Protein AF-A0A484X5K4-F1 (afdb_monomer)

Secondary structure (DSSP, 8-state):
-BSSEEES-EE-TT-EEEE-TT-EEEEEEEETT-EEEESSEEEEEEEEB-EEEESS-EEES-EE-TT-EEEESBSSSSB-TT-EEEEEEE-TT-EEEESSEEEEEEEESS-EEEE-----S-TT----TTS--EEEEEEEEE-TT-EEEEETT-EEEEEEEEEETT-EEEEEETT--SSEEEEEEEEEEEEEEEEEEEESS-SEEEEEEEEEEEEEEEEEE---SS--GGGEEEEEEEEEEEEEEEE-TT--EEEEEEEEEEPTTSS-EEEEE-

Solvent-accessible surface area (backbone atoms only — not comparable to full-atom values): 12230 Å² total; per-residue (Å²): 111,35,73,44,81,50,63,70,46,76,27,44,64,81,32,69,45,38,29,37,70,80,6,35,40,30,49,29,38,25,26,50,58,6,37,36,44,31,36,15,38,36,33,47,31,41,26,63,40,10,39,39,27,29,52,28,13,40,39,30,48,34,37,32,30,54,78,15,48,39,32,32,2,24,82,87,85,57,78,22,48,72,11,36,40,32,49,36,34,26,30,50,56,4,32,39,39,34,54,13,12,37,46,32,29,34,42,28,42,32,8,38,39,36,38,45,21,82,60,58,61,43,92,83,56,72,69,56,98,79,70,52,53,22,32,38,32,45,51,34,40,26,30,50,60,7,38,39,40,34,32,38,69,38,47,24,62,62,21,37,41,35,25,25,45,60,5,36,41,34,43,40,37,49,74,44,60,63,53,59,46,75,48,58,39,15,32,40,38,29,54,54,8,38,40,35,42,34,35,23,60,37,56,38,38,32,44,37,32,59,31,39,36,41,32,31,39,39,35,39,33,27,56,34,93,68,87,61,82,83,24,59,42,42,38,26,36,49,50,67,56,36,36,39,37,36,22,37,76,87,65,49,78,76,45,74,58,29,23,55,40,55,39,96,86,46,66,13,32,47,80,37,81,96

Mean predicted aligned error: 5.19 Å

Foldseek 3Di:
DFQDEEECAEFEAPGEAEAAANGEYECYEADANGEYEACEEYENYEDHNYEYEDCLYEYEPYEFDAPYEYEYQDPPPHGHANTEYYAYEAEANGEYEYCHYEYAEYEFHLGEYEQNFPDQQDPPPPPPPPGGGYEYAYEYEFEANYEYEYEPPHHAQRYAYEAAANGEYEYAAQRHDDQEDEDEHEHYHYHAGEYEYEYEQHQAYEYEYQEYDDDYEYEYEYQHPDHDLNNYWYFHQYYYWYFYFYAYNVRHTDDGQWTWDQDPVRTITGIDRD

Radius of gyration: 19.78 Å; Cα contacts (8 Å, |Δi|>4): 941; chains: 1; bounding box: 47×34×57 Å

InterPro domains:
  IPR004899 Pertactin, central region [PF03212] (185-259)
  IPR011050 Pectin lyase fold/virulence factor [SSF51126] (15-250)
  IPR012332 Autotransporter, pectate lyase C-like domain superfamily [G3DSA:2.160.20.20] (1-258)

Nearest PDB structures (foldseek):
  4q1q-assembly2_B  TM=5.757E-01  e=2.561E-05  Escherichia coli ETEC H10407
  7kob-assembly1_A  TM=3.958E-01  e=5.746E-06  Escherichia coli CFT073
  4dn7-assembly1_B  TM=1.982E-01  e=2.386E+00  Methanosarcina mazei Go1

Structure (mmCIF, N/CA/C/O backbone):
data_AF-A0A484X5K4-F1
#
_entry.id   AF-A0A484X5K4-F1
#
loop_
_atom_site.group_PDB
_atom_site.id
_atom_site.type_symbol
_atom_site.label_atom_id
_atom_site.label_alt_id
_atom_site.label_comp_id
_atom_site.label_asym_id
_atom_site.label_entity_id
_atom_site.label_seq_id
_atom_site.pdbx_PDB_ins_code
_atom_site.Cartn_x
_atom_site.Cartn_y
_atom_site.Cartn_z
_atom_site.occupancy
_atom_site.B_iso_or_equiv
_atom_site.auth_seq_id
_atom_site.auth_comp_id
_atom_site.auth_asym_id
_atom_site.auth_atom_id
_atom_site.pdbx_PDB_model_num
ATOM 1 N N . MET A 1 1 ? 20.094 3.666 -20.918 1.00 79.50 1 MET A N 1
ATOM 2 C CA . MET A 1 1 ? 20.196 5.050 -20.400 1.00 79.50 1 MET A CA 1
ATOM 3 C C . MET A 1 1 ? 19.329 5.971 -21.242 1.00 79.50 1 MET A C 1
ATOM 5 O O . MET A 1 1 ? 19.450 5.935 -22.461 1.00 79.50 1 MET A O 1
ATOM 9 N N . VAL A 1 2 ? 18.474 6.769 -20.601 1.00 84.50 2 VAL A N 1
ATOM 10 C CA . VAL A 1 2 ? 17.476 7.631 -21.247 1.00 84.50 2 VAL A CA 1
ATOM 11 C C . VAL A 1 2 ? 17.525 9.039 -20.639 1.00 84.50 2 VAL A C 1
ATOM 13 O O . VAL A 1 2 ? 17.233 9.206 -19.458 1.00 84.50 2 VAL A O 1
ATOM 16 N N . ASN A 1 3 ? 17.863 10.035 -21.469 1.00 79.94 3 ASN A N 1
ATOM 17 C CA . ASN A 1 3 ? 17.815 11.480 -21.157 1.00 79.94 3 ASN A CA 1
ATOM 18 C C . ASN A 1 3 ? 16.839 12.239 -22.087 1.00 79.94 3 ASN A C 1
ATOM 20 O O . ASN A 1 3 ? 16.829 13.465 -22.121 1.00 79.94 3 ASN A O 1
ATOM 24 N N . GLY A 1 4 ? 16.087 11.496 -22.903 1.00 90.62 4 GLY A N 1
ATOM 25 C CA . GLY A 1 4 ? 15.043 11.975 -23.811 1.00 90.62 4 GLY A CA 1
ATOM 26 C C . GLY A 1 4 ? 13.831 11.055 -23.682 1.00 90.62 4 GLY A C 1
ATOM 27 O O . GLY A 1 4 ? 13.567 10.572 -22.588 1.00 90.62 4 GLY A O 1
ATOM 28 N N . THR A 1 5 ? 13.139 10.743 -24.773 1.00 95.12 5 THR A N 1
ATOM 29 C CA . THR A 1 5 ? 11.995 9.817 -24.738 1.00 95.12 5 THR A CA 1
ATOM 30 C C . THR A 1 5 ? 12.379 8.450 -25.298 1.00 95.12 5 THR A C 1
ATOM 32 O O . THR A 1 5 ? 13.034 8.365 -26.337 1.00 95.12 5 THR A O 1
ATOM 35 N N . THR A 1 6 ? 11.947 7.382 -24.634 1.00 96.06 6 THR A N 1
ATOM 36 C CA . THR A 1 6 ? 11.981 6.012 -25.157 1.00 96.06 6 THR A CA 1
ATOM 37 C C . THR A 1 6 ? 10.617 5.346 -24.989 1.00 96.06 6 THR A C 1
ATOM 39 O O . THR A 1 6 ? 9.818 5.742 -24.142 1.00 96.06 6 THR A O 1
ATOM 42 N N . SER A 1 7 ? 10.338 4.322 -25.788 1.00 97.06 7 SER A N 1
ATOM 43 C CA . SER A 1 7 ? 9.083 3.572 -25.719 1.00 97.06 7 SER A CA 1
ATOM 44 C C . SER A 1 7 ? 9.298 2.111 -26.092 1.00 97.06 7 SER A C 1
ATOM 46 O O . SER A 1 7 ? 10.201 1.836 -26.884 1.00 97.06 7 SER A O 1
ATOM 48 N N . ALA A 1 8 ? 8.438 1.210 -25.612 1.00 96.75 8 ALA A N 1
ATOM 49 C CA . ALA A 1 8 ? 8.476 -0.216 -25.957 1.00 96.75 8 ALA A CA 1
ATOM 50 C C . ALA A 1 8 ? 9.830 -0.868 -25.609 1.00 96.75 8 ALA A C 1
ATOM 52 O O . ALA A 1 8 ? 10.404 -1.617 -26.402 1.00 96.75 8 ALA A O 1
ATOM 53 N N . VAL A 1 9 ? 10.380 -0.515 -24.442 1.00 96.56 9 VAL A N 1
ATOM 54 C CA . VAL A 1 9 ? 11.666 -1.046 -23.975 1.00 96.56 9 VAL A CA 1
ATOM 55 C C . VAL A 1 9 ? 11.440 -2.392 -23.307 1.00 96.56 9 VAL A C 1
ATOM 57 O O . VAL A 1 9 ? 10.658 -2.480 -22.368 1.00 96.56 9 VAL A O 1
ATOM 60 N N . VAL A 1 10 ? 12.180 -3.406 -23.747 1.00 98.31 10 VAL A N 1
ATOM 61 C CA . VAL A 1 10 ? 12.254 -4.710 -23.080 1.00 98.31 10 VAL A CA 1
ATOM 62 C C . VAL A 1 10 ? 13.603 -4.819 -22.378 1.00 98.31 10 VAL A C 1
ATOM 64 O O . VAL A 1 10 ? 14.643 -4.553 -22.988 1.00 98.31 10 VAL A O 1
ATOM 67 N N . VAL A 1 11 ? 13.587 -5.174 -21.095 1.00 98.31 11 VAL A N 1
ATOM 68 C CA . VAL A 1 11 ? 14.788 -5.344 -20.270 1.00 98.31 11 VAL A CA 1
ATOM 69 C C . VAL A 1 11 ? 14.842 -6.776 -19.756 1.00 98.31 11 VAL A C 1
ATOM 71 O O . VAL A 1 11 ? 14.106 -7.133 -18.840 1.00 98.31 11 VAL A O 1
ATOM 74 N N . ASP A 1 12 ? 15.724 -7.580 -20.344 1.00 98.25 12 ASP A N 1
ATOM 75 C CA . ASP A 1 12 ? 15.934 -8.985 -19.981 1.00 98.25 12 ASP A CA 1
ATOM 76 C C . ASP A 1 12 ? 17.047 -9.162 -18.934 1.00 98.25 12 ASP A C 1
ATOM 78 O O . ASP A 1 12 ? 17.617 -8.191 -18.431 1.00 98.25 12 ASP A O 1
ATOM 82 N N . GLU A 1 13 ? 17.361 -10.417 -18.604 1.00 97.94 13 GLU A N 1
ATOM 83 C CA . GLU A 1 13 ? 18.372 -10.803 -17.618 1.00 97.94 13 GLU A CA 1
ATOM 84 C C . GLU A 1 13 ? 19.709 -10.065 -17.811 1.00 97.94 13 GLU A C 1
ATOM 86 O O . GLU A 1 13 ? 20.335 -10.116 -18.872 1.00 97.94 13 GLU A O 1
ATOM 91 N N . GLY A 1 14 ? 20.157 -9.372 -16.758 1.00 97.25 14 GLY A N 1
ATOM 92 C CA . GLY A 1 14 ? 21.393 -8.582 -16.767 1.00 97.25 14 GLY A CA 1
ATOM 93 C C . GLY A 1 14 ? 21.280 -7.232 -17.485 1.00 97.25 14 GLY A C 1
ATOM 94 O O . GLY A 1 14 ? 22.246 -6.468 -17.499 1.00 97.25 14 GLY A O 1
ATOM 95 N N . GLY A 1 15 ? 20.121 -6.928 -18.068 1.00 98.06 15 GLY A N 1
ATOM 96 C CA . GLY A 1 15 ? 19.797 -5.638 -18.653 1.00 98.06 15 GLY A CA 1
ATOM 97 C C . GLY A 1 15 ? 19.431 -4.596 -17.599 1.00 98.06 15 GLY A C 1
ATOM 98 O O . GLY A 1 15 ? 18.853 -4.899 -16.553 1.00 98.06 15 GLY A O 1
ATOM 99 N N . GLU A 1 16 ? 19.731 -3.337 -17.915 1.00 97.81 16 GLU A N 1
ATOM 100 C CA . GLU A 1 16 ? 19.464 -2.203 -17.036 1.00 97.81 16 GLU A CA 1
ATOM 101 C C . GLU A 1 16 ? 18.868 -1.032 -17.827 1.00 97.81 16 GLU A C 1
ATOM 103 O O . GLU A 1 16 ? 19.472 -0.509 -18.774 1.00 97.81 16 GLU A O 1
ATOM 108 N N . LEU A 1 17 ? 17.680 -0.589 -17.422 1.00 98.12 17 LEU A N 1
ATOM 109 C CA . LEU A 1 17 ? 17.078 0.652 -17.887 1.00 98.12 17 LEU A CA 1
ATOM 110 C C . LEU A 1 17 ? 17.267 1.725 -16.819 1.00 98.12 17 LEU A C 1
ATOM 112 O O . LEU A 1 17 ? 16.780 1.598 -15.704 1.00 98.12 17 LEU A O 1
ATOM 116 N N . LEU A 1 18 ? 17.961 2.801 -17.180 1.00 98.00 18 LEU A N 1
ATOM 117 C CA . LEU A 1 18 ? 18.106 3.993 -16.347 1.00 98.00 18 LEU A CA 1
ATOM 118 C C . LEU A 1 18 ? 17.438 5.153 -17.062 1.00 98.00 18 LEU A C 1
ATOM 120 O O . LEU A 1 18 ? 17.845 5.490 -18.183 1.00 98.00 18 LEU A O 1
ATOM 124 N N . VAL A 1 19 ? 16.458 5.766 -16.409 1.00 98.25 19 VAL A N 1
ATOM 125 C CA . VAL A 1 19 ? 15.791 6.981 -16.884 1.00 98.25 19 VAL A CA 1
ATOM 126 C C . VAL A 1 19 ? 16.162 8.118 -15.945 1.00 98.25 19 VAL A C 1
ATOM 128 O O . VAL A 1 19 ? 15.763 8.127 -14.782 1.00 98.25 19 VAL A O 1
ATOM 131 N N . TYR A 1 20 ? 16.953 9.063 -16.444 1.00 96.75 20 TYR A N 1
ATOM 132 C CA . TYR A 1 20 ? 17.438 10.203 -15.668 1.00 96.75 20 TYR A CA 1
ATOM 133 C C . TYR A 1 20 ? 16.387 11.316 -15.579 1.00 96.75 20 TYR A C 1
ATOM 135 O O . TYR A 1 20 ? 15.438 11.324 -16.367 1.00 96.75 20 TYR A O 1
ATOM 143 N N . PRO A 1 21 ? 16.563 12.296 -14.672 1.00 96.25 21 PRO A N 1
ATOM 144 C CA . PRO A 1 21 ? 15.715 13.481 -14.641 1.00 96.25 21 PRO A CA 1
ATOM 145 C C . PRO A 1 21 ? 15.614 14.149 -16.021 1.00 96.25 21 PRO A C 1
ATOM 147 O O . PRO A 1 21 ? 16.624 14.386 -16.685 1.00 96.25 21 PRO A O 1
ATOM 150 N N . GLY A 1 22 ? 14.385 14.437 -16.457 1.00 95.62 22 GLY A N 1
ATOM 151 C CA . GLY A 1 22 ? 14.080 14.966 -17.794 1.00 95.62 22 GLY A CA 1
ATOM 152 C C . GLY A 1 22 ? 13.923 13.908 -18.895 1.00 95.62 22 GLY A C 1
ATOM 153 O O . GLY A 1 22 ? 13.453 14.243 -19.979 1.00 95.62 22 GLY A O 1
ATOM 154 N N . GLY A 1 23 ? 14.278 12.649 -18.625 1.00 98.12 23 GLY A N 1
ATOM 155 C CA . GLY A 1 23 ? 13.971 11.509 -19.484 1.00 98.12 23 GLY A CA 1
ATOM 156 C C . GLY A 1 23 ? 12.582 10.926 -19.212 1.00 98.12 23 GLY A C 1
ATOM 157 O O . GLY A 1 23 ? 12.050 11.045 -18.107 1.00 98.12 23 GLY A O 1
ATOM 158 N N . GLU A 1 24 ? 12.022 10.260 -20.218 1.00 98.50 24 GLU A N 1
ATOM 159 C CA . GLU A 1 24 ? 10.706 9.622 -20.178 1.00 98.50 24 GLU A CA 1
ATOM 160 C C . GLU A 1 24 ? 10.752 8.252 -20.865 1.00 98.50 24 GLU A C 1
ATOM 162 O O . GLU A 1 24 ? 11.323 8.113 -21.951 1.00 98.50 24 GLU A O 1
ATOM 167 N N . ALA A 1 25 ? 10.162 7.236 -20.238 1.00 98.44 25 ALA A N 1
ATOM 168 C CA . ALA A 1 25 ? 10.045 5.894 -20.795 1.00 98.44 25 ALA A CA 1
ATOM 169 C C . ALA A 1 25 ? 8.594 5.401 -20.741 1.00 98.44 25 ALA A C 1
ATOM 171 O O . ALA A 1 25 ? 7.969 5.442 -19.692 1.00 98.44 25 ALA A O 1
ATOM 172 N N . SER A 1 26 ? 8.063 4.900 -21.853 1.00 98.50 26 SER A N 1
ATOM 173 C CA . SER A 1 26 ? 6.689 4.376 -21.909 1.00 98.50 26 SER A CA 1
ATOM 174 C C . SER A 1 26 ? 6.640 2.929 -22.386 1.00 98.50 26 SER A C 1
ATOM 176 O O . SER A 1 26 ? 7.517 2.495 -23.137 1.00 98.50 26 SER A O 1
ATOM 178 N N . ASN A 1 27 ? 5.596 2.187 -22.011 1.00 98.38 27 ASN A N 1
ATOM 179 C CA . ASN A 1 27 ? 5.369 0.813 -22.477 1.00 98.38 27 ASN A CA 1
ATOM 180 C C . ASN A 1 27 ? 6.587 -0.089 -22.213 1.00 98.38 27 ASN A C 1
ATOM 182 O O . ASN A 1 27 ? 7.126 -0.702 -23.135 1.00 98.38 27 ASN A O 1
ATOM 186 N N . CYS A 1 28 ? 7.102 -0.077 -20.985 1.00 98.56 28 CYS A N 1
ATOM 187 C CA . C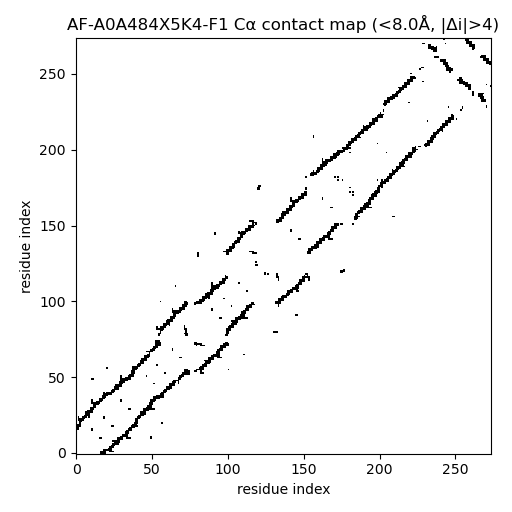YS A 1 28 ? 8.306 -0.831 -20.632 1.00 98.56 28 CYS A CA 1
ATOM 188 C C . CYS A 1 28 ? 7.941 -2.218 -20.099 1.00 98.56 28 CYS A C 1
ATOM 190 O O . CYS A 1 28 ? 7.041 -2.337 -19.277 1.00 98.56 28 CYS A O 1
ATOM 192 N N . GLU A 1 29 ? 8.674 -3.249 -20.509 1.00 98.75 29 GLU A N 1
ATOM 193 C CA . GLU A 1 29 ? 8.563 -4.609 -19.981 1.00 98.75 29 GLU A CA 1
ATOM 194 C C . GLU A 1 29 ? 9.891 -5.006 -19.332 1.00 98.75 29 GLU A C 1
ATOM 196 O O . GLU A 1 29 ? 10.934 -5.063 -19.989 1.00 98.75 29 GLU A O 1
ATOM 201 N N . ILE A 1 30 ? 9.869 -5.233 -18.019 1.00 98.75 30 ILE A N 1
ATOM 202 C CA . ILE A 1 30 ? 11.054 -5.594 -17.237 1.00 98.75 30 ILE A CA 1
ATOM 203 C C . ILE A 1 30 ? 10.948 -7.075 -16.870 1.00 98.75 30 ILE A C 1
ATOM 205 O O . ILE A 1 30 ? 10.246 -7.459 -15.930 1.00 98.75 30 ILE A O 1
ATOM 209 N N . ASN A 1 31 ? 11.641 -7.906 -17.641 1.00 98.44 31 ASN A N 1
ATOM 210 C CA . ASN A 1 31 ? 11.621 -9.359 -17.536 1.00 98.44 31 ASN A CA 1
ATOM 211 C C . ASN A 1 31 ? 12.533 -9.871 -16.422 1.00 98.44 31 ASN A C 1
ATOM 213 O O . ASN A 1 31 ? 13.298 -9.124 -15.810 1.00 98.44 31 ASN A O 1
ATOM 217 N N . GLN A 1 32 ? 12.447 -11.175 -16.157 1.00 98.19 32 GLN A N 1
ATOM 218 C CA . GLN A 1 32 ? 13.245 -11.861 -15.145 1.00 98.19 32 GLN A CA 1
ATOM 219 C C . GLN A 1 32 ? 14.731 -11.472 -15.203 1.00 98.19 32 GLN A C 1
ATOM 221 O O . GLN A 1 32 ? 15.409 -11.680 -16.205 1.00 98.19 32 GLN A O 1
ATOM 226 N N . GLY A 1 33 ? 15.239 -10.929 -14.093 1.00 96.50 33 GLY A N 1
ATOM 227 C CA . GLY A 1 33 ? 16.637 -10.502 -13.964 1.00 96.50 33 GLY A CA 1
ATOM 228 C C . GLY A 1 33 ? 16.973 -9.141 -14.590 1.00 96.50 33 GLY A C 1
ATOM 229 O O . GLY A 1 33 ? 18.121 -8.711 -14.479 1.00 96.50 33 GLY A O 1
ATOM 230 N N . GLY A 1 34 ? 16.009 -8.466 -15.218 1.00 98.31 34 GLY A N 1
ATOM 231 C CA . GLY A 1 34 ? 16.124 -7.079 -15.659 1.00 98.31 34 GLY A CA 1
ATOM 232 C C . GLY A 1 34 ? 15.918 -6.087 -14.511 1.00 98.31 34 GLY A C 1
ATOM 233 O O . GLY A 1 34 ? 15.205 -6.364 -13.538 1.00 98.31 34 GLY A O 1
ATOM 234 N N . VAL A 1 35 ? 16.544 -4.914 -14.623 1.00 97.81 35 VAL A N 1
ATOM 235 C CA . VAL A 1 35 ? 16.471 -3.846 -13.614 1.00 97.81 35 VAL A CA 1
ATOM 236 C C . VAL A 1 35 ? 16.058 -2.524 -14.251 1.00 97.81 35 VAL A C 1
ATOM 238 O O . VAL A 1 35 ? 16.632 -2.099 -15.251 1.00 97.81 35 VAL A O 1
ATOM 241 N N . PHE A 1 36 ? 15.100 -1.834 -13.633 1.00 98.19 36 PHE A N 1
ATOM 242 C CA . PHE A 1 36 ? 14.701 -0.479 -13.998 1.00 98.19 36 PHE A CA 1
ATOM 243 C C . PHE A 1 36 ? 14.964 0.491 -12.837 1.00 98.19 36 PHE A C 1
ATOM 245 O O . PHE A 1 36 ? 14.350 0.393 -11.777 1.00 98.19 36 PHE A O 1
ATOM 252 N N . MET A 1 37 ? 15.870 1.447 -13.039 1.00 97.81 37 MET A N 1
ATOM 253 C CA . MET A 1 37 ? 16.085 2.593 -12.157 1.00 97.81 37 MET A CA 1
ATOM 254 C C . MET A 1 37 ? 15.480 3.868 -12.751 1.00 97.81 37 MET A C 1
ATOM 256 O O . MET A 1 37 ? 15.862 4.315 -13.837 1.00 97.81 37 MET A O 1
ATOM 260 N N . LEU A 1 38 ? 14.537 4.467 -12.025 1.00 98.25 38 LEU A N 1
ATOM 261 C CA . LEU A 1 38 ? 13.761 5.613 -12.491 1.00 98.25 38 LEU A CA 1
ATOM 262 C C . LEU A 1 38 ? 14.019 6.858 -11.638 1.00 98.25 38 LEU A C 1
ATOM 264 O O . LEU A 1 38 ? 13.668 6.887 -10.469 1.00 98.25 38 LEU A O 1
ATOM 268 N N . ALA A 1 39 ? 14.555 7.913 -12.247 1.00 97.50 39 ALA A N 1
ATOM 269 C CA . ALA A 1 39 ? 14.631 9.264 -11.679 1.00 97.50 39 ALA A CA 1
ATOM 270 C C . ALA A 1 39 ? 13.934 10.328 -12.559 1.00 97.50 39 ALA A C 1
ATOM 272 O O . ALA A 1 39 ? 13.782 11.476 -12.144 1.00 97.50 39 ALA A O 1
ATOM 273 N N . GLY A 1 40 ? 13.545 9.969 -13.787 1.00 98.31 40 GLY A N 1
ATOM 274 C CA . GLY A 1 40 ? 12.701 10.773 -14.675 1.00 98.31 40 GLY A CA 1
ATOM 275 C C . GLY A 1 40 ? 11.234 10.357 -14.599 1.00 98.31 40 GLY A C 1
ATOM 276 O O . GLY A 1 40 ? 10.685 10.230 -13.506 1.00 98.31 40 GLY A O 1
ATOM 277 N N . LYS A 1 41 ? 10.606 10.142 -15.759 1.00 98.69 41 LYS A N 1
ATOM 278 C CA . LYS A 1 41 ? 9.208 9.704 -15.862 1.00 98.69 41 LYS A CA 1
ATOM 279 C C . LYS A 1 41 ? 9.068 8.328 -16.500 1.00 98.69 41 LYS A C 1
ATOM 281 O O . LYS A 1 41 ? 9.813 8.003 -17.427 1.00 98.69 41 LYS A O 1
ATOM 286 N N . ALA A 1 42 ? 8.110 7.543 -16.024 1.00 98.75 42 ALA A N 1
ATOM 287 C CA . ALA A 1 42 ? 7.703 6.306 -16.669 1.00 98.75 42 ALA A CA 1
ATOM 288 C C . ALA A 1 42 ? 6.179 6.169 -16.717 1.00 98.75 42 ALA A C 1
ATOM 290 O O . ALA A 1 42 ? 5.494 6.593 -15.795 1.00 98.75 42 ALA A O 1
ATOM 291 N N . ASN A 1 43 ? 5.648 5.546 -17.761 1.00 98.69 43 ASN A N 1
ATOM 292 C CA . ASN A 1 43 ? 4.240 5.154 -17.811 1.00 98.69 43 ASN A CA 1
ATOM 293 C C . ASN A 1 43 ? 4.072 3.797 -18.492 1.00 98.69 43 ASN A C 1
ATOM 295 O O . ASN A 1 43 ? 4.907 3.401 -19.310 1.00 98.69 43 ASN A O 1
ATOM 299 N N . ASP A 1 44 ? 2.992 3.094 -18.160 1.00 98.75 44 ASP A N 1
ATOM 300 C CA . ASP A 1 44 ? 2.650 1.787 -18.731 1.00 98.75 44 ASP A CA 1
ATOM 301 C C . ASP A 1 44 ? 3.811 0.787 -18.587 1.00 98.75 44 ASP A C 1
ATOM 303 O O . ASP A 1 44 ? 4.373 0.293 -19.568 1.00 98.75 44 ASP A O 1
ATOM 307 N N . THR A 1 45 ? 4.248 0.544 -17.350 1.00 98.81 45 THR A N 1
ATOM 308 C CA . THR A 1 45 ? 5.369 -0.366 -17.068 1.00 98.81 45 THR A CA 1
ATOM 309 C C . THR A 1 45 ? 4.865 -1.706 -16.547 1.00 98.81 45 THR A C 1
ATOM 311 O O . THR A 1 45 ? 4.239 -1.774 -15.495 1.00 98.81 45 THR A O 1
ATOM 314 N N . LEU A 1 46 ? 5.190 -2.791 -17.244 1.00 98.88 46 LEU A N 1
ATOM 315 C CA . LEU A 1 46 ? 4.975 -4.159 -16.789 1.00 98.88 46 LEU A CA 1
ATOM 316 C C . LEU A 1 46 ? 6.262 -4.709 -16.170 1.00 98.88 46 LEU A C 1
ATOM 318 O O . LEU A 1 46 ? 7.293 -4.813 -16.835 1.00 98.88 46 LEU A O 1
ATOM 322 N N . LEU A 1 47 ? 6.199 -5.120 -14.907 1.00 98.81 47 LEU A N 1
ATOM 323 C CA . LEU A 1 47 ? 7.277 -5.863 -14.268 1.00 98.81 47 LEU A CA 1
ATOM 324 C C . LEU A 1 47 ? 6.932 -7.356 -14.294 1.00 98.81 47 LEU A C 1
ATOM 326 O O . LEU A 1 47 ? 6.125 -7.815 -13.491 1.00 98.81 47 LEU A O 1
ATOM 330 N N . ALA A 1 48 ? 7.546 -8.104 -15.215 1.00 98.00 48 ALA A N 1
ATOM 331 C CA . ALA A 1 48 ? 7.275 -9.515 -15.521 1.00 98.00 48 ALA A CA 1
ATOM 332 C C . ALA A 1 48 ? 8.410 -10.450 -15.043 1.00 98.00 48 ALA A C 1
ATOM 334 O O . ALA A 1 48 ? 8.869 -11.343 -15.754 1.00 98.00 48 ALA A O 1
ATOM 335 N N . GLY A 1 49 ? 8.907 -10.214 -13.829 1.00 97.31 49 GLY A N 1
ATOM 336 C CA . GLY A 1 49 ? 10.007 -10.965 -13.202 1.00 97.31 49 GLY A CA 1
ATOM 337 C C . GLY A 1 49 ? 11.231 -10.104 -12.875 1.00 97.31 49 GLY A C 1
ATOM 338 O O . GLY A 1 49 ? 12.098 -10.519 -12.103 1.00 97.31 49 GLY A O 1
ATOM 339 N N . GLY A 1 50 ? 11.321 -8.905 -13.452 1.00 97.50 50 GLY A N 1
ATOM 340 C CA . GLY A 1 50 ? 12.373 -7.931 -13.163 1.00 97.50 50 GLY A CA 1
ATOM 341 C C . GLY A 1 50 ? 12.029 -6.997 -12.008 1.00 97.50 50 GLY A C 1
ATOM 342 O O . GLY A 1 50 ? 10.924 -7.028 -11.486 1.00 97.50 50 GLY A O 1
ATOM 343 N N . THR A 1 51 ? 12.977 -6.164 -11.580 1.00 96.38 51 THR A N 1
ATOM 344 C CA . THR A 1 51 ? 12.794 -5.220 -10.459 1.00 96.38 51 THR A CA 1
ATOM 345 C C . THR A 1 51 ? 12.756 -3.783 -10.954 1.00 96.38 51 THR A C 1
ATOM 347 O O . THR A 1 51 ? 13.532 -3.407 -11.832 1.00 96.38 51 THR A O 1
ATOM 350 N N . MET A 1 52 ? 11.922 -2.956 -10.325 1.00 97.75 52 MET A N 1
ATOM 351 C CA . MET A 1 52 ? 11.939 -1.508 -10.518 1.00 97.75 52 MET A CA 1
ATOM 352 C C . MET A 1 52 ? 12.191 -0.786 -9.199 1.00 97.75 52 MET A C 1
ATOM 354 O O . MET A 1 52 ? 11.548 -1.082 -8.193 1.00 97.75 52 MET A O 1
ATOM 358 N N . ASN A 1 53 ? 13.108 0.180 -9.231 1.00 97.38 53 ASN A N 1
ATOM 359 C CA . ASN A 1 53 ? 13.359 1.122 -8.151 1.00 97.38 53 ASN A CA 1
ATOM 360 C C . ASN A 1 53 ? 13.074 2.540 -8.672 1.00 97.38 53 ASN A C 1
ATOM 362 O O . ASN A 1 53 ? 13.812 3.063 -9.512 1.00 97.38 53 ASN A O 1
ATOM 366 N N . ASN A 1 54 ? 12.002 3.163 -8.186 1.00 97.69 54 ASN A N 1
ATOM 367 C CA . ASN A 1 54 ? 11.726 4.576 -8.405 1.00 97.69 54 ASN A CA 1
ATOM 368 C C . ASN A 1 54 ? 12.525 5.407 -7.384 1.00 97.69 54 ASN A C 1
ATOM 370 O O . ASN A 1 54 ? 12.215 5.452 -6.194 1.00 97.69 54 ASN A O 1
ATOM 374 N N . LEU A 1 55 ? 13.576 6.056 -7.877 1.00 94.62 55 LEU A N 1
ATOM 375 C CA . LEU A 1 55 ? 14.603 6.803 -7.150 1.00 94.62 55 LEU A CA 1
ATOM 376 C C . LEU A 1 55 ? 14.272 8.300 -7.050 1.00 94.62 55 LEU A C 1
ATOM 378 O O . LEU A 1 55 ? 15.158 9.150 -7.131 1.00 94.62 55 LEU A O 1
ATOM 382 N N . GLY A 1 56 ? 12.990 8.639 -6.916 1.00 93.25 56 GLY A N 1
ATOM 383 C CA . GLY A 1 56 ? 12.531 10.028 -6.849 1.00 93.25 56 GLY A CA 1
ATOM 384 C C . GLY A 1 56 ? 11.925 10.570 -8.145 1.00 93.25 56 GLY A C 1
ATOM 385 O O . GLY A 1 56 ? 11.690 11.776 -8.228 1.00 93.25 56 GLY A O 1
ATOM 386 N N . GLY A 1 57 ? 11.701 9.703 -9.136 1.00 97.81 57 GLY A N 1
ATOM 387 C CA . GLY A 1 57 ? 10.962 9.993 -10.360 1.00 97.81 57 GLY A CA 1
ATOM 388 C C . GLY A 1 57 ? 9.448 9.802 -10.215 1.00 97.81 57 GLY A C 1
ATOM 389 O O . GLY A 1 57 ? 8.917 9.573 -9.127 1.00 97.81 57 GLY A O 1
ATOM 390 N N . GLU A 1 58 ? 8.745 9.880 -11.340 1.00 98.62 58 GLU A N 1
ATOM 391 C CA . GLU A 1 58 ? 7.290 9.722 -11.419 1.00 98.62 58 GLU A CA 1
ATOM 392 C C . GLU A 1 58 ? 6.943 8.540 -12.327 1.00 98.62 58 GLU A C 1
ATOM 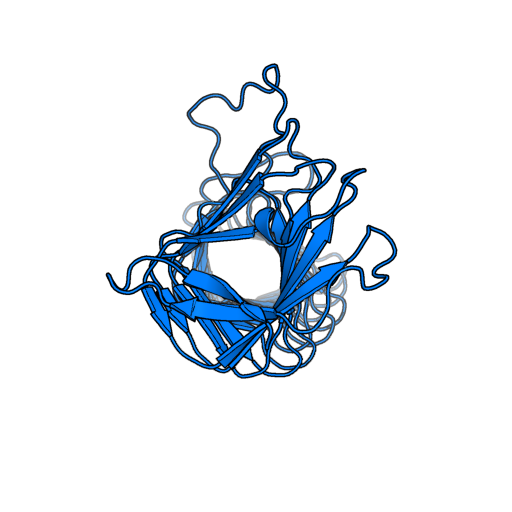394 O O . GLU A 1 58 ? 7.240 8.591 -13.520 1.00 98.62 58 GLU A O 1
ATOM 399 N N . ASP A 1 59 ? 6.325 7.491 -11.784 1.00 98.81 59 ASP A N 1
ATOM 400 C CA . ASP A 1 59 ? 5.748 6.409 -12.587 1.00 98.81 59 ASP A CA 1
ATOM 401 C C . ASP A 1 59 ? 4.216 6.406 -12.553 1.00 98.81 59 ASP A C 1
ATOM 403 O O . ASP A 1 59 ? 3.608 6.785 -11.549 1.00 98.81 59 ASP A O 1
ATOM 407 N N . SER A 1 60 ? 3.585 5.989 -13.651 1.00 98.81 60 SER A N 1
ATOM 408 C CA . SER A 1 60 ? 2.150 5.714 -13.697 1.00 98.81 60 SER A CA 1
ATOM 409 C C . SER A 1 60 ? 1.832 4.385 -14.371 1.00 98.81 60 SER A C 1
ATOM 411 O O . SER A 1 60 ? 2.557 3.925 -15.254 1.00 98.81 60 SER A O 1
ATOM 413 N N . ASP A 1 61 ? 0.720 3.780 -13.957 1.00 98.88 61 ASP A N 1
ATOM 414 C CA . ASP A 1 61 ? 0.160 2.579 -14.584 1.00 98.88 61 ASP A CA 1
ATOM 415 C C . ASP A 1 61 ? 1.167 1.410 -14.583 1.00 98.88 61 ASP A C 1
ATOM 417 O O . ASP A 1 61 ? 1.300 0.641 -15.537 1.00 98.88 61 ASP A O 1
ATOM 421 N N . THR A 1 62 ? 1.913 1.300 -13.479 1.00 98.88 62 THR A N 1
ATOM 422 C CA . THR A 1 62 ? 2.870 0.220 -13.234 1.00 98.88 62 THR A CA 1
ATOM 423 C C . THR A 1 62 ? 2.137 -1.036 -12.758 1.00 98.88 62 THR A C 1
ATOM 425 O O . THR A 1 62 ? 1.344 -0.990 -11.812 1.00 98.88 62 THR A O 1
ATOM 428 N N . ILE A 1 63 ? 2.431 -2.179 -13.377 1.00 98.94 63 ILE A N 1
ATOM 429 C CA . ILE A 1 63 ? 1.882 -3.496 -13.034 1.00 98.94 63 ILE A CA 1
ATOM 430 C C . ILE A 1 63 ? 2.990 -4.369 -12.443 1.00 98.94 63 ILE A C 1
ATOM 432 O O . ILE A 1 63 ? 4.030 -4.591 -13.065 1.00 98.94 63 ILE A O 1
ATOM 436 N N . VAL A 1 64 ? 2.747 -4.888 -11.241 1.00 98.88 64 VAL A N 1
ATOM 437 C CA . VAL A 1 64 ? 3.675 -5.736 -10.485 1.00 98.88 64 VAL A CA 1
ATOM 438 C C . VAL A 1 64 ? 3.160 -7.175 -10.480 1.00 98.88 64 VAL A C 1
ATOM 440 O O . VAL A 1 64 ? 2.181 -7.479 -9.793 1.00 98.88 64 VAL A O 1
ATOM 443 N N . GLU A 1 65 ? 3.817 -8.059 -11.234 1.00 98.69 65 GLU A N 1
ATOM 444 C CA . GLU A 1 65 ? 3.437 -9.473 -11.349 1.00 98.69 65 GLU A CA 1
ATOM 445 C C . GLU A 1 65 ? 4.019 -10.365 -10.241 1.00 98.69 65 GLU A C 1
ATOM 447 O O . GLU A 1 65 ? 4.778 -9.944 -9.367 1.00 98.69 65 GLU A O 1
ATOM 452 N N . ASN A 1 66 ? 3.634 -11.638 -10.272 1.00 97.62 66 ASN A N 1
ATOM 453 C CA . ASN A 1 66 ? 4.057 -12.650 -9.313 1.00 97.62 66 ASN A CA 1
ATOM 454 C C . ASN A 1 66 ? 5.587 -12.737 -9.148 1.00 97.62 66 ASN A C 1
ATOM 456 O O . ASN A 1 66 ? 6.327 -12.846 -10.125 1.00 97.62 66 ASN A O 1
ATOM 460 N N . GLY A 1 67 ? 6.056 -12.765 -7.898 1.00 94.69 67 GLY A N 1
ATOM 461 C CA . GLY A 1 67 ? 7.474 -12.915 -7.563 1.00 94.69 67 GLY A CA 1
ATOM 462 C C . GLY A 1 67 ? 8.304 -11.646 -7.761 1.00 94.69 67 GLY A C 1
ATOM 463 O O . GLY A 1 67 ? 9.511 -11.668 -7.522 1.00 94.69 67 GLY A O 1
ATOM 464 N N . VAL A 1 68 ? 7.671 -10.541 -8.163 1.00 97.56 68 VAL A N 1
ATOM 465 C CA . VAL A 1 68 ? 8.329 -9.264 -8.433 1.00 97.56 68 VAL A CA 1
ATOM 466 C C . VAL A 1 68 ? 8.291 -8.333 -7.230 1.00 97.56 68 VAL A C 1
ATOM 468 O O . VAL A 1 68 ? 7.330 -8.319 -6.459 1.00 97.56 68 VAL A O 1
ATOM 471 N N . ILE A 1 69 ? 9.337 -7.509 -7.107 1.00 96.06 69 ILE A N 1
ATOM 472 C CA . ILE A 1 69 ? 9.391 -6.395 -6.167 1.00 96.06 69 ILE A CA 1
ATOM 473 C C . ILE A 1 69 ? 9.487 -5.065 -6.925 1.00 96.06 69 ILE A C 1
ATOM 475 O O . ILE A 1 69 ? 10.436 -4.829 -7.672 1.00 96.06 69 ILE A O 1
ATOM 479 N N . TYR A 1 70 ? 8.527 -4.181 -6.671 1.00 98.56 70 TYR A N 1
ATOM 480 C CA . TYR A 1 70 ? 8.594 -2.753 -6.980 1.00 98.56 70 TYR A CA 1
ATOM 481 C C . TYR A 1 70 ? 9.000 -1.975 -5.723 1.00 98.56 70 TYR A C 1
ATOM 483 O O . TYR A 1 70 ? 8.505 -2.269 -4.630 1.00 98.56 70 TYR A O 1
ATOM 491 N N . ARG A 1 71 ? 9.873 -0.974 -5.863 1.00 97.69 71 ARG A N 1
ATOM 492 C CA . ARG A 1 71 ? 10.254 -0.066 -4.774 1.00 97.69 71 ARG A CA 1
ATOM 493 C C . ARG A 1 71 ? 10.053 1.386 -5.164 1.00 97.69 71 ARG A C 1
ATOM 495 O O . ARG A 1 71 ? 10.561 1.819 -6.194 1.00 97.69 71 ARG A O 1
ATOM 502 N N . LEU A 1 72 ? 9.404 2.142 -4.288 1.00 97.38 72 LEU A N 1
ATOM 503 C CA . LEU A 1 72 ? 9.313 3.594 -4.363 1.00 97.38 72 LEU A CA 1
ATOM 504 C C . LEU A 1 72 ? 10.175 4.239 -3.280 1.00 97.38 72 LEU A C 1
ATOM 506 O O . LEU A 1 72 ? 10.103 3.878 -2.103 1.00 97.38 72 LEU A O 1
ATOM 510 N N . GLY A 1 73 ? 10.964 5.224 -3.692 1.00 92.31 73 GLY A N 1
ATOM 511 C CA . GLY A 1 73 ? 11.699 6.100 -2.798 1.00 92.31 73 GLY A CA 1
ATOM 512 C C . GLY A 1 73 ? 12.968 5.483 -2.225 1.00 92.31 73 GLY A C 1
ATOM 513 O O . GLY A 1 73 ? 13.452 5.969 -1.209 1.00 92.31 73 GLY A O 1
ATOM 514 N N . THR A 1 74 ? 13.524 4.426 -2.828 1.00 88.31 74 THR A N 1
ATOM 515 C CA . THR A 1 74 ? 14.809 3.851 -2.401 1.00 88.31 74 THR A CA 1
ATOM 516 C C . THR A 1 74 ? 15.498 3.037 -3.498 1.00 88.31 74 THR A C 1
ATOM 518 O O . THR A 1 74 ? 14.843 2.422 -4.336 1.00 88.31 74 THR A O 1
ATOM 521 N N . ASP A 1 75 ? 16.829 2.989 -3.443 1.00 82.06 75 ASP A N 1
ATOM 522 C CA . ASP A 1 75 ? 17.694 2.014 -4.126 1.00 82.06 75 ASP A CA 1
ATOM 523 C C . ASP A 1 75 ? 18.212 0.915 -3.171 1.00 82.06 75 ASP A C 1
ATOM 525 O O . ASP A 1 75 ? 19.026 0.078 -3.559 1.00 82.06 75 ASP A O 1
ATOM 529 N N . GLY A 1 76 ? 17.759 0.916 -1.913 1.00 80.00 76 GLY A N 1
ATOM 530 C CA . GLY A 1 76 ? 18.251 0.059 -0.833 1.00 80.00 76 GLY A CA 1
ATOM 531 C C . GLY A 1 76 ? 19.426 0.640 -0.036 1.00 80.00 76 GLY A C 1
ATOM 532 O O . GLY A 1 76 ? 19.794 0.062 0.985 1.00 80.00 76 GLY A O 1
ATOM 533 N N . LEU A 1 77 ? 20.002 1.771 -0.459 1.00 77.38 77 LEU A N 1
ATOM 534 C CA . LEU A 1 77 ? 21.088 2.467 0.241 1.00 77.38 77 LEU A CA 1
ATOM 535 C C . LEU A 1 77 ? 20.632 3.797 0.845 1.00 77.38 77 LEU A C 1
ATOM 537 O O . LEU A 1 77 ? 21.064 4.149 1.942 1.00 77.38 77 LEU A O 1
ATOM 541 N N . GLN A 1 78 ? 19.765 4.531 0.147 1.00 81.31 78 GLN A N 1
ATOM 542 C CA . GLN A 1 78 ? 19.238 5.817 0.605 1.00 81.31 78 GLN A CA 1
ATOM 543 C C . GLN A 1 78 ? 17.752 6.002 0.275 1.00 81.31 78 GLN A C 1
ATOM 545 O O . GLN A 1 78 ? 17.141 5.171 -0.402 1.00 81.31 78 GLN A O 1
ATOM 550 N N . LEU A 1 79 ? 17.166 7.084 0.797 1.00 85.75 79 LEU A N 1
ATOM 551 C CA . LEU A 1 79 ? 15.760 7.440 0.604 1.00 85.75 79 LEU A CA 1
ATOM 552 C C . LEU A 1 79 ? 15.608 8.603 -0.384 1.00 85.75 79 LEU A C 1
ATOM 554 O O . LEU A 1 79 ? 16.372 9.567 -0.333 1.00 85.75 79 LEU A O 1
ATOM 558 N N . TYR A 1 80 ? 14.583 8.527 -1.233 1.00 88.44 80 TYR A N 1
ATOM 559 C CA . TYR A 1 80 ? 14.236 9.520 -2.250 1.00 88.44 80 TYR A CA 1
ATOM 560 C C . TYR A 1 80 ? 12.786 9.974 -2.064 1.00 88.44 80 TYR A C 1
ATOM 562 O O . TYR A 1 80 ? 11.842 9.315 -2.489 1.00 88.44 80 TYR A O 1
ATOM 570 N N . SER A 1 81 ? 12.609 11.118 -1.413 1.00 87.94 81 SER A N 1
ATOM 571 C CA . SER A 1 81 ? 11.304 11.633 -0.994 1.00 87.94 81 SER A CA 1
ATOM 572 C C . SER A 1 81 ? 10.421 12.200 -2.098 1.00 87.94 81 SER A C 1
ATOM 574 O O . SER A 1 81 ? 9.213 12.282 -1.920 1.00 87.94 81 SER A O 1
ATOM 576 N N . SER A 1 82 ? 11.001 12.612 -3.223 1.00 90.69 82 SER A N 1
ATOM 577 C CA . SER A 1 82 ? 10.259 13.214 -4.337 1.00 90.69 82 SER A CA 1
ATOM 578 C C . SER A 1 82 ? 9.535 12.193 -5.213 1.00 90.69 82 SER A C 1
ATOM 580 O O . SER A 1 82 ? 8.874 12.582 -6.173 1.00 90.69 82 SER A O 1
ATOM 582 N N . GLY A 1 83 ? 9.711 10.900 -4.930 1.00 94.94 83 GLY A N 1
ATOM 583 C CA . GLY A 1 83 ? 9.165 9.824 -5.741 1.00 94.94 83 GLY A CA 1
ATOM 584 C C . GLY A 1 83 ? 7.645 9.830 -5.718 1.00 94.94 83 GLY A C 1
ATOM 585 O O . GLY A 1 83 ? 7.032 9.984 -4.661 1.00 94.94 83 GLY A O 1
ATOM 586 N N . LYS A 1 84 ? 7.039 9.611 -6.882 1.00 97.88 84 LYS A N 1
ATOM 587 C CA . LYS A 1 84 ? 5.594 9.462 -7.018 1.00 97.88 84 LYS A CA 1
ATOM 588 C C . LYS A 1 84 ? 5.267 8.252 -7.878 1.00 97.88 84 LYS A C 1
ATOM 590 O O . LYS A 1 84 ? 5.844 8.088 -8.949 1.00 97.88 84 LYS A O 1
ATOM 595 N N . THR A 1 85 ? 4.305 7.451 -7.439 1.00 98.69 85 THR A N 1
ATOM 596 C CA . THR A 1 85 ? 3.676 6.424 -8.277 1.00 98.69 85 THR A CA 1
ATOM 597 C C . THR A 1 85 ? 2.172 6.640 -8.334 1.00 98.69 85 THR A C 1
ATOM 599 O O . THR A 1 85 ? 1.552 6.994 -7.326 1.00 98.69 85 THR A O 1
ATOM 602 N N . GLN A 1 86 ? 1.601 6.478 -9.525 1.00 98.81 86 GLN A N 1
ATOM 603 C CA . GLN A 1 86 ? 0.181 6.658 -9.805 1.00 98.81 86 GLN A CA 1
ATOM 604 C C . GLN A 1 86 ? -0.424 5.392 -10.412 1.00 98.81 86 GLN A C 1
ATOM 606 O O . GLN A 1 86 ? 0.146 4.810 -11.329 1.00 98.81 86 GLN A O 1
ATOM 611 N N . ASN A 1 87 ? -1.610 4.995 -9.952 1.00 98.81 87 ASN A N 1
ATOM 612 C CA . ASN A 1 87 ? -2.362 3.855 -10.500 1.00 98.81 87 ASN A CA 1
ATOM 613 C C . ASN A 1 87 ? -1.581 2.529 -10.455 1.00 98.81 87 ASN A C 1
ATOM 615 O O . ASN A 1 87 ? -1.535 1.776 -11.427 1.00 98.81 87 ASN A O 1
ATOM 619 N N . LEU A 1 88 ? -0.969 2.230 -9.311 1.00 98.88 88 LEU A N 1
ATOM 620 C CA . LEU A 1 88 ? -0.197 1.004 -9.135 1.00 98.88 88 LEU A CA 1
ATOM 621 C C . LEU A 1 88 ? -1.121 -0.227 -9.096 1.00 98.88 88 LEU A C 1
ATOM 623 O O . LEU A 1 88 ? -2.057 -0.284 -8.292 1.00 98.88 88 LEU A O 1
ATOM 627 N N . SER A 1 89 ? -0.836 -1.243 -9.911 1.00 98.88 89 SER A N 1
ATOM 628 C CA . SER A 1 89 ? -1.509 -2.544 -9.850 1.00 98.88 89 SER A CA 1
ATOM 629 C C . SER A 1 89 ? -0.566 -3.607 -9.302 1.00 98.88 89 SER A C 1
ATOM 631 O O . SER A 1 89 ? 0.528 -3.804 -9.826 1.00 98.88 89 SER A O 1
ATOM 633 N N . VAL A 1 90 ? -0.975 -4.297 -8.237 1.00 98.88 90 VAL A N 1
ATOM 634 C CA . VAL A 1 90 ? -0.151 -5.333 -7.596 1.00 98.88 90 VAL A CA 1
ATOM 635 C C . VAL A 1 90 ? -0.904 -6.653 -7.611 1.00 98.88 90 VAL A C 1
ATOM 637 O O . VAL A 1 90 ? -1.842 -6.854 -6.835 1.00 98.88 90 VAL A O 1
ATOM 640 N N . ASN A 1 91 ? -0.506 -7.526 -8.535 1.00 98.69 91 ASN A N 1
ATOM 641 C CA . ASN A 1 91 ? -1.164 -8.796 -8.815 1.00 98.69 91 ASN A CA 1
ATOM 642 C C . ASN A 1 91 ? -0.711 -9.896 -7.849 1.00 98.69 91 ASN A C 1
ATOM 644 O O . ASN A 1 91 ? 0.123 -9.684 -6.964 1.00 98.69 91 ASN A O 1
ATOM 648 N N . VAL A 1 92 ? -1.295 -11.085 -8.003 1.00 98.44 92 VAL A N 1
ATOM 649 C CA . VAL A 1 92 ? -1.105 -12.218 -7.094 1.00 98.44 92 VAL A CA 1
ATOM 650 C C . VAL A 1 92 ? 0.378 -12.551 -6.962 1.00 98.44 92 VAL A C 1
ATOM 652 O O . VAL A 1 92 ? 1.050 -12.831 -7.950 1.00 98.44 92 VAL A O 1
ATOM 655 N N . GLY A 1 93 ? 0.885 -12.5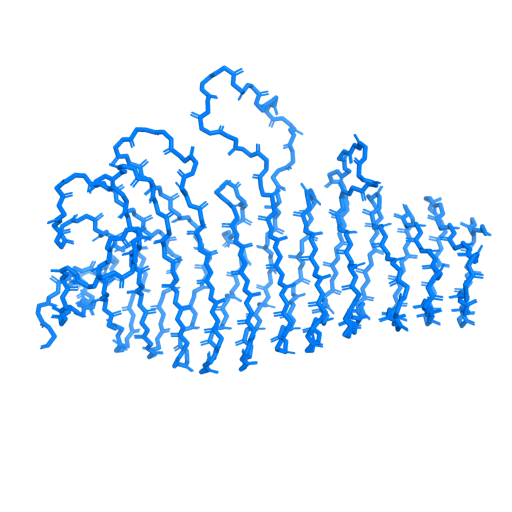29 -5.729 1.00 97.56 93 GLY A N 1
ATOM 656 C CA . GLY A 1 93 ? 2.297 -12.798 -5.436 1.00 97.56 93 GLY A CA 1
ATOM 657 C C . GLY A 1 93 ? 3.270 -11.667 -5.801 1.00 97.56 93 GLY A C 1
ATOM 658 O O . GLY A 1 93 ? 4.465 -11.804 -5.540 1.00 97.56 93 GLY A O 1
ATOM 659 N N . GLY A 1 94 ? 2.789 -10.558 -6.369 1.00 98.69 94 GLY A N 1
ATOM 660 C CA . GLY A 1 94 ? 3.562 -9.335 -6.557 1.00 98.69 94 GLY A CA 1
ATOM 661 C C . GLY A 1 94 ? 3.693 -8.539 -5.261 1.00 98.69 94 GLY A C 1
ATOM 662 O O . GLY A 1 94 ? 2.848 -8.627 -4.358 1.00 98.69 94 GLY A O 1
ATOM 663 N N . ARG A 1 95 ? 4.770 -7.755 -5.153 1.00 98.69 95 ARG A N 1
ATOM 664 C CA . ARG A 1 95 ? 5.066 -6.966 -3.957 1.00 98.69 95 ARG A CA 1
ATOM 665 C C . ARG A 1 95 ? 5.525 -5.551 -4.281 1.00 98.69 95 ARG A C 1
ATOM 667 O O . ARG A 1 95 ? 6.477 -5.363 -5.029 1.00 98.69 95 ARG A O 1
ATOM 674 N N . ALA A 1 96 ? 4.911 -4.561 -3.644 1.00 98.69 96 ALA A N 1
ATOM 675 C CA . ALA A 1 96 ? 5.362 -3.173 -3.689 1.00 98.69 96 ALA A CA 1
ATOM 676 C C . ALA A 1 96 ? 5.815 -2.698 -2.304 1.00 98.69 96 ALA A C 1
ATOM 678 O O . ALA A 1 96 ? 5.121 -2.913 -1.309 1.00 98.69 96 ALA A O 1
ATOM 679 N N . GLU A 1 97 ? 6.967 -2.038 -2.242 1.00 97.44 97 GLU A N 1
ATOM 680 C CA . GLU A 1 97 ? 7.477 -1.370 -1.045 1.00 97.44 97 GLU A CA 1
ATOM 681 C C . GLU A 1 97 ? 7.578 0.137 -1.285 1.00 97.44 97 GLU A C 1
ATOM 683 O O . GLU A 1 97 ? 8.259 0.574 -2.208 1.00 97.44 97 GLU A O 1
ATOM 688 N N . VAL A 1 98 ? 6.961 0.940 -0.426 1.00 96.69 98 VAL A N 1
ATOM 689 C CA . VAL A 1 98 ? 7.098 2.397 -0.441 1.00 96.69 98 VAL A CA 1
ATOM 690 C C . VAL A 1 98 ? 7.916 2.809 0.770 1.00 96.69 98 VAL A C 1
ATOM 692 O O . VAL A 1 98 ? 7.458 2.658 1.898 1.00 96.69 98 VAL A O 1
ATOM 695 N N . HIS A 1 99 ? 9.132 3.292 0.534 1.00 92.19 99 HIS A N 1
ATOM 696 C CA . HIS A 1 99 ? 10.074 3.705 1.581 1.00 92.19 99 HIS A CA 1
ATOM 697 C C . HIS A 1 99 ? 10.078 5.222 1.804 1.00 92.19 99 HIS A C 1
ATOM 699 O O . HIS A 1 99 ? 10.385 5.680 2.900 1.00 92.19 99 HIS A O 1
ATOM 705 N N . ALA A 1 100 ? 9.743 5.998 0.772 1.00 90.88 100 ALA A N 1
ATOM 706 C CA . ALA A 1 100 ? 9.553 7.446 0.826 1.00 90.88 100 ALA A CA 1
ATOM 707 C C . ALA A 1 100 ? 8.734 7.907 -0.393 1.00 90.88 100 ALA A C 1
ATOM 709 O O . ALA A 1 100 ? 8.714 7.212 -1.409 1.00 90.88 100 ALA A O 1
ATOM 710 N N . GLY A 1 101 ? 8.095 9.075 -0.309 1.00 93.31 101 GLY A N 1
ATOM 711 C CA . GLY A 1 101 ? 7.317 9.657 -1.408 1.00 93.31 101 GLY A CA 1
ATOM 712 C C . GLY A 1 101 ? 5.832 9.297 -1.383 1.00 93.31 101 GLY A C 1
ATOM 713 O O . GLY A 1 101 ? 5.300 8.871 -0.356 1.00 93.31 101 GLY A O 1
ATOM 714 N N . THR A 1 102 ? 5.157 9.490 -2.517 1.00 97.00 102 THR A N 1
ATOM 715 C CA . THR A 1 102 ? 3.691 9.432 -2.614 1.00 97.00 102 THR A CA 1
ATOM 716 C C . THR A 1 102 ? 3.222 8.256 -3.471 1.00 97.00 102 THR A C 1
ATOM 718 O O . THR A 1 102 ? 3.560 8.154 -4.652 1.00 97.00 102 THR A O 1
ATOM 721 N N . LEU A 1 103 ? 2.372 7.406 -2.894 1.00 98.56 103 LEU A N 1
ATOM 722 C CA . LEU A 1 103 ? 1.546 6.438 -3.617 1.00 98.56 103 LEU A CA 1
ATOM 723 C C . LEU A 1 103 ? 0.147 7.032 -3.818 1.00 98.56 103 LEU A C 1
ATOM 725 O O . LEU A 1 103 ? -0.586 7.245 -2.852 1.00 98.56 103 LEU A O 1
ATOM 729 N N . GLU A 1 104 ? -0.231 7.284 -5.070 1.00 98.75 104 GLU A N 1
ATOM 730 C CA . GLU A 1 104 ? -1.547 7.804 -5.442 1.00 98.75 104 GLU A CA 1
ATOM 731 C C . GLU A 1 104 ? -2.318 6.773 -6.270 1.00 98.75 104 GLU A C 1
ATOM 733 O O . GLU A 1 104 ? -1.942 6.449 -7.389 1.00 98.75 104 GLU A O 1
ATOM 738 N N . ASN A 1 105 ? -3.452 6.311 -5.751 1.00 98.88 105 ASN A N 1
ATOM 739 C CA . ASN A 1 105 ? -4.275 5.254 -6.346 1.00 98.88 105 ASN A CA 1
ATOM 740 C C . ASN A 1 105 ? -3.570 3.892 -6.487 1.00 98.88 105 ASN A C 1
ATOM 742 O O . ASN A 1 105 ? -2.513 3.755 -7.101 1.00 98.88 105 ASN A O 1
ATOM 746 N N . ALA A 1 106 ? -4.211 2.839 -5.984 1.00 98.81 106 ALA A N 1
ATOM 747 C CA . ALA A 1 106 ? -3.706 1.482 -6.160 1.00 98.81 106 ALA A CA 1
ATOM 748 C C . ALA A 1 106 ? -4.822 0.439 -6.193 1.00 98.81 106 ALA A C 1
ATOM 750 O O . ALA A 1 106 ? -5.838 0.565 -5.505 1.00 98.81 106 ALA A O 1
ATOM 751 N N . VAL A 1 107 ? -4.597 -0.635 -6.946 1.00 98.88 107 VAL A N 1
ATOM 752 C CA . VAL A 1 107 ? -5.442 -1.832 -6.945 1.00 98.88 107 VAL A CA 1
ATOM 753 C C . VAL A 1 107 ? -4.574 -3.039 -6.614 1.00 98.88 107 VAL A C 1
ATOM 755 O O . VAL A 1 107 ? -3.657 -3.385 -7.356 1.00 98.88 107 VAL A O 1
ATOM 758 N N . ILE A 1 108 ? -4.868 -3.687 -5.491 1.00 98.88 108 ILE A N 1
ATOM 759 C CA . ILE A 1 108 ? -4.102 -4.820 -4.973 1.00 98.88 108 ILE A CA 1
ATOM 760 C C . ILE A 1 108 ?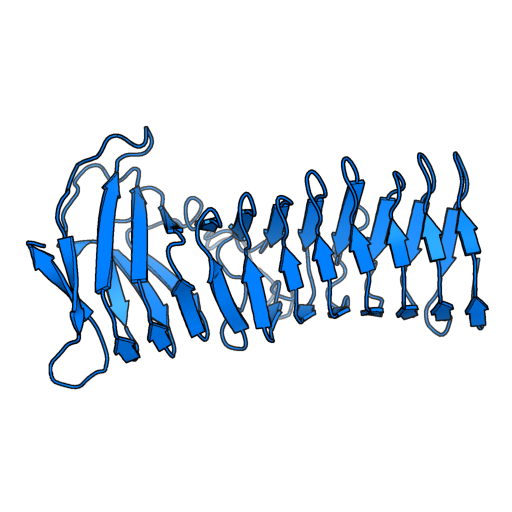 -4.967 -6.073 -5.123 1.00 98.88 108 ILE A C 1
ATOM 762 O O . ILE A 1 108 ? -6.062 -6.142 -4.564 1.00 98.88 108 ILE A O 1
ATOM 766 N N . GLN A 1 109 ? -4.488 -7.052 -5.890 1.00 97.50 109 GLN A N 1
ATOM 767 C CA . GLN A 1 109 ? -5.237 -8.237 -6.321 1.00 97.50 109 GLN A CA 1
ATOM 768 C C . GLN A 1 109 ? -4.460 -9.502 -5.938 1.00 97.50 109 GLN A C 1
ATOM 770 O O . GLN A 1 109 ? -3.685 -10.023 -6.732 1.00 97.50 109 GLN A O 1
ATOM 775 N N . GLY A 1 110 ? -4.587 -9.960 -4.689 1.00 96.94 110 GLY A N 1
ATOM 776 C CA . GLY A 1 110 ? -3.795 -11.084 -4.159 1.00 96.94 110 GLY A CA 1
ATOM 777 C C . GLY A 1 110 ? -2.302 -10.793 -3.939 1.00 96.94 110 GLY A C 1
ATOM 778 O O . GLY A 1 110 ? -1.535 -11.696 -3.600 1.00 96.94 110 GLY A O 1
ATOM 779 N N . GLY A 1 111 ? -1.873 -9.555 -4.179 1.00 98.56 111 GLY A N 1
ATOM 780 C CA . GLY A 1 111 ? -0.516 -9.081 -3.938 1.00 98.56 111 GLY A CA 1
ATOM 781 C C . GLY A 1 111 ? -0.346 -8.410 -2.573 1.00 98.56 111 GLY A C 1
ATOM 782 O O . GLY A 1 111 ? -1.278 -8.334 -1.767 1.00 98.56 111 GLY A O 1
ATOM 783 N N . THR A 1 112 ? 0.864 -7.914 -2.304 1.00 98.81 112 THR A N 1
ATOM 784 C CA . THR A 1 112 ? 1.193 -7.219 -1.050 1.00 98.81 112 THR A CA 1
ATOM 785 C C . THR A 1 112 ? 1.764 -5.831 -1.305 1.00 98.81 112 THR A C 1
ATOM 787 O O . THR A 1 112 ? 2.723 -5.676 -2.056 1.00 98.81 112 THR A O 1
ATOM 790 N N . VAL A 1 113 ? 1.236 -4.825 -0.612 1.00 98.81 113 VAL A N 1
ATOM 791 C CA . VAL A 1 113 ? 1.816 -3.475 -0.574 1.00 98.81 113 VAL A CA 1
ATOM 792 C C . VAL A 1 113 ? 2.267 -3.155 0.846 1.00 98.81 113 VAL A C 1
ATOM 794 O O . VAL A 1 113 ? 1.527 -3.392 1.798 1.00 98.81 113 VAL A O 1
ATOM 797 N N . ILE A 1 114 ? 3.478 -2.619 0.999 1.00 97.75 114 ILE A N 1
ATOM 798 C CA . ILE A 1 114 ? 4.029 -2.213 2.296 1.00 97.75 114 ILE A CA 1
ATOM 799 C C . ILE A 1 114 ? 4.465 -0.753 2.233 1.00 97.75 114 ILE A C 1
ATOM 801 O O . ILE A 1 114 ? 5.335 -0.400 1.442 1.00 97.75 114 ILE A O 1
ATOM 805 N N . LEU A 1 115 ? 3.883 0.081 3.089 1.00 95.88 115 LEU A N 1
ATOM 806 C CA . LEU A 1 115 ? 4.275 1.472 3.294 1.00 95.88 115 LEU A CA 1
ATOM 807 C C . LEU A 1 115 ? 5.157 1.528 4.539 1.00 95.88 115 LEU A C 1
ATOM 809 O O . LEU A 1 115 ? 4.683 1.396 5.669 1.00 95.88 115 LEU A O 1
ATOM 813 N N . LEU A 1 116 ? 6.454 1.683 4.315 1.00 87.38 116 LEU A N 1
ATOM 814 C CA . LEU A 1 116 ? 7.491 1.745 5.332 1.00 87.38 116 LEU A CA 1
ATOM 815 C C . LEU A 1 116 ? 7.655 3.207 5.737 1.00 87.38 116 LEU A C 1
ATOM 817 O O . LEU A 1 116 ? 8.531 3.902 5.238 1.00 87.38 116 LEU A O 1
ATOM 821 N N . SER A 1 117 ? 6.785 3.696 6.618 1.00 71.19 117 SER A N 1
ATOM 822 C CA . SER A 1 117 ? 7.006 5.007 7.224 1.00 71.19 117 SER A CA 1
ATOM 823 C C . SER A 1 117 ? 8.187 4.914 8.200 1.00 71.19 117 SER A C 1
ATOM 825 O O . SER A 1 117 ? 8.114 4.140 9.160 1.00 71.19 117 SER A O 1
ATOM 827 N N . PRO A 1 118 ? 9.287 5.661 7.988 1.00 55.06 118 PRO A N 1
ATOM 828 C CA . PRO A 1 118 ? 10.504 5.516 8.783 1.00 55.06 118 PRO A CA 1
ATOM 829 C C . PRO A 1 118 ? 10.420 6.166 10.173 1.00 55.06 118 PRO A C 1
ATOM 831 O O . PRO A 1 118 ? 11.414 6.176 10.895 1.00 55.06 118 PRO A O 1
ATOM 834 N N . THR A 1 119 ? 9.277 6.711 10.592 1.00 54.22 119 THR A N 1
ATOM 835 C CA . THR A 1 119 ? 9.149 7.344 11.910 1.00 54.22 119 THR A CA 1
ATOM 836 C C . THR A 1 119 ? 9.142 6.289 13.020 1.00 54.22 119 THR A C 1
ATOM 838 O O . THR A 1 119 ? 8.117 5.672 13.310 1.00 54.22 119 THR A O 1
ATOM 841 N N . SER A 1 120 ? 10.287 6.088 13.675 1.00 46.66 120 SER A N 1
ATOM 842 C CA . SER A 1 120 ? 10.324 5.429 14.983 1.00 46.66 120 SER A CA 1
ATOM 843 C C . SER A 1 120 ? 9.811 6.395 16.060 1.00 46.66 120 SER A C 1
ATOM 845 O O . SER A 1 120 ? 10.127 7.581 16.020 1.00 46.66 120 SER A O 1
ATOM 847 N N . ALA A 1 121 ? 9.051 5.906 17.044 1.00 45.81 121 ALA A N 1
ATOM 848 C CA . ALA A 1 121 ? 8.602 6.684 18.207 1.00 45.81 121 ALA A CA 1
ATOM 849 C C . ALA A 1 121 ? 9.724 6.939 19.242 1.00 45.81 121 ALA A C 1
ATOM 851 O O . ALA A 1 121 ? 9.469 6.990 20.445 1.00 45.81 121 ALA A O 1
ATOM 852 N N . ASP A 1 122 ? 10.986 7.006 18.809 1.00 44.78 122 ASP A N 1
ATOM 853 C CA . ASP A 1 122 ? 12.092 7.388 19.680 1.00 44.78 122 ASP A CA 1
ATOM 854 C C . ASP A 1 122 ? 12.215 8.912 19.696 1.00 44.78 122 ASP A C 1
ATOM 856 O O . ASP A 1 122 ? 12.402 9.536 18.659 1.00 44.78 122 ASP A O 1
ATOM 860 N N . GLU A 1 123 ? 12.142 9.512 20.879 1.00 43.53 123 GLU A N 1
ATOM 861 C CA . GLU A 1 123 ? 12.312 10.955 21.083 1.00 43.53 123 GLU A CA 1
ATOM 862 C C . GLU A 1 123 ? 13.716 11.442 20.667 1.00 43.53 123 GLU A C 1
ATOM 864 O O . GLU A 1 123 ? 13.914 12.629 20.418 1.00 43.53 123 GLU A O 1
ATOM 869 N N . ASN A 1 124 ? 14.692 10.529 20.548 1.00 42.69 124 ASN A N 1
ATOM 870 C CA . ASN A 1 124 ? 16.028 10.808 20.012 1.00 42.69 124 ASN A CA 1
ATOM 871 C C . ASN A 1 124 ? 16.142 10.541 18.506 1.00 42.69 124 ASN A C 1
ATOM 873 O O . ASN A 1 124 ? 17.168 10.859 17.900 1.00 42.69 124 ASN A O 1
ATOM 877 N N . PHE A 1 125 ? 15.118 9.944 17.893 1.00 43.03 125 PHE A N 1
ATOM 878 C CA . PHE A 1 125 ? 15.014 9.855 16.447 1.00 43.03 125 PHE A CA 1
ATOM 879 C C . PHE A 1 125 ? 14.442 11.173 15.943 1.00 43.03 125 PHE A C 1
ATOM 881 O O . PHE A 1 125 ? 13.245 11.331 15.714 1.00 43.03 125 PHE A O 1
ATOM 888 N N . VAL A 1 126 ? 15.339 12.144 15.791 1.00 40.81 126 VAL A N 1
ATOM 889 C CA . VAL A 1 126 ? 15.051 13.364 15.047 1.00 40.81 126 VAL A CA 1
ATOM 890 C C . VAL A 1 126 ? 14.846 12.947 13.592 1.00 40.81 126 VAL A C 1
ATOM 892 O O . VAL A 1 126 ? 15.795 12.830 12.815 1.00 40.81 126 VAL A O 1
ATOM 895 N N . VAL A 1 127 ? 13.591 12.699 13.216 1.00 47.62 127 VAL A N 1
ATOM 896 C CA . VAL A 1 127 ? 13.173 12.962 11.843 1.00 47.62 127 VAL A CA 1
ATOM 897 C C . VAL A 1 127 ? 13.284 14.468 11.731 1.00 47.62 127 VAL A C 1
ATOM 899 O O . VAL A 1 127 ? 12.442 15.189 12.256 1.00 47.62 127 VAL A O 1
ATOM 902 N N . GLU A 1 128 ? 14.406 14.937 11.179 1.00 42.97 128 GLU A N 1
ATOM 903 C CA . GLU A 1 128 ? 14.557 16.326 10.743 1.00 42.97 128 GLU A CA 1
ATOM 904 C C . GLU A 1 128 ? 13.218 16.728 10.111 1.00 42.97 128 GLU A C 1
ATOM 906 O O . GLU A 1 128 ? 12.728 15.968 9.272 1.00 42.97 128 GLU A O 1
ATOM 911 N N . GLU A 1 129 ? 12.612 17.839 10.544 1.00 41.41 129 GLU A N 1
ATOM 912 C CA . GLU A 1 129 ? 11.234 18.270 10.213 1.00 41.41 129 GLU A CA 1
ATOM 913 C C . GLU A 1 129 ? 10.873 18.221 8.706 1.00 41.41 129 GLU A C 1
ATOM 915 O O . GLU A 1 129 ? 9.700 18.297 8.362 1.00 41.41 129 GLU A O 1
ATOM 920 N N . ASP A 1 130 ? 11.855 18.020 7.821 1.00 39.94 130 ASP A N 1
ATOM 921 C CA . ASP A 1 130 ? 11.757 17.941 6.361 1.00 39.94 130 ASP A CA 1
ATOM 922 C C . ASP A 1 130 ? 12.030 16.546 5.734 1.00 39.94 130 ASP A C 1
ATOM 924 O O . ASP A 1 130 ? 12.193 16.432 4.516 1.00 39.94 130 ASP A O 1
ATOM 928 N N . ARG A 1 131 ? 12.085 15.442 6.497 1.00 48.88 131 ARG A N 1
ATOM 929 C CA . ARG A 1 131 ? 12.291 14.086 5.926 1.00 48.88 131 ARG A CA 1
ATOM 930 C C . ARG A 1 131 ? 10.983 13.319 5.712 1.00 48.88 131 ARG A C 1
ATOM 932 O O . ARG A 1 131 ? 10.681 12.356 6.403 1.00 48.88 131 ARG A O 1
ATOM 939 N N . ALA A 1 132 ? 10.254 13.800 4.705 1.00 56.41 132 ALA A N 1
ATOM 940 C CA . ALA A 1 132 ? 9.268 13.136 3.847 1.00 56.41 132 ALA A CA 1
ATOM 941 C C . ALA A 1 132 ? 8.593 11.851 4.370 1.00 56.41 132 ALA A C 1
ATOM 943 O O . ALA A 1 132 ? 9.115 10.749 4.150 1.00 56.41 132 ALA A O 1
ATOM 944 N N . PRO A 1 133 ? 7.410 11.968 4.998 1.00 73.94 133 PRO A N 1
ATOM 945 C CA . PRO A 1 133 ? 6.585 10.805 5.285 1.00 73.94 133 PRO A CA 1
ATOM 946 C C . PRO A 1 133 ? 6.227 10.077 3.985 1.00 73.94 133 PRO A C 1
ATOM 948 O O . PRO A 1 133 ? 6.147 10.670 2.909 1.00 73.94 133 PRO A O 1
ATOM 951 N N . VAL A 1 134 ? 5.995 8.773 4.092 1.00 91.25 134 VAL A N 1
ATOM 952 C CA . VAL A 1 134 ? 5.268 8.060 3.043 1.00 91.25 134 VAL A CA 1
ATOM 953 C C . VAL A 1 134 ? 3.849 8.619 3.011 1.00 91.25 134 VAL A C 1
ATOM 955 O O . VAL A 1 134 ? 3.164 8.626 4.036 1.00 91.25 134 VAL A O 1
ATOM 958 N N . GLU A 1 135 ? 3.405 9.074 1.847 1.00 94.81 135 GLU A N 1
ATOM 959 C CA . GLU A 1 135 ? 2.052 9.581 1.643 1.00 94.81 135 GLU A CA 1
ATOM 960 C C . GLU A 1 135 ? 1.218 8.567 0.861 1.00 94.81 135 GLU A C 1
ATOM 962 O O . GLU A 1 135 ? 1.644 8.047 -0.174 1.00 94.81 135 GLU A O 1
ATOM 967 N N . LEU A 1 136 ? -0.001 8.317 1.337 1.00 97.75 136 LEU A N 1
ATOM 968 C CA . LEU A 1 136 ? -1.020 7.582 0.600 1.00 97.75 136 LEU A CA 1
ATOM 969 C C . LEU A 1 136 ? -2.167 8.522 0.256 1.00 97.75 136 LEU A C 1
ATOM 971 O O . LEU A 1 136 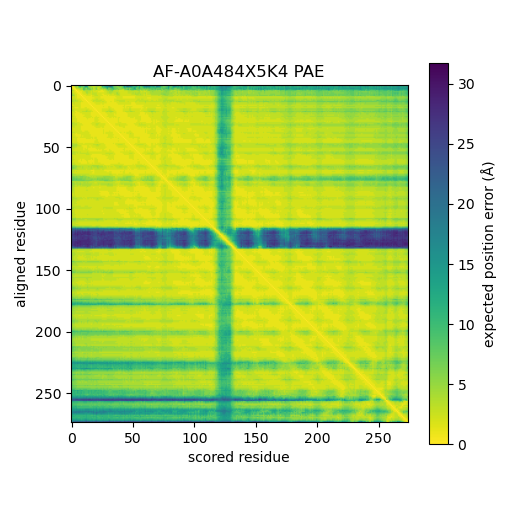? -2.857 9.043 1.139 1.00 97.75 136 LEU A O 1
ATOM 975 N N . THR A 1 137 ? -2.418 8.695 -1.034 1.00 98.19 137 THR A N 1
ATOM 976 C CA . THR A 1 137 ? -3.475 9.575 -1.529 1.00 98.19 137 THR A CA 1
ATOM 977 C C . THR A 1 137 ? -4.360 8.858 -2.547 1.00 98.19 137 THR A C 1
ATOM 979 O O . THR A 1 137 ? -4.055 7.767 -3.036 1.00 98.19 137 THR A O 1
ATOM 982 N N . GLY A 1 138 ? -5.520 9.448 -2.832 1.00 98.62 138 GLY A N 1
ATOM 983 C CA . GLY A 1 138 ? -6.446 8.898 -3.815 1.00 98.62 138 GLY A CA 1
ATOM 984 C C . GLY A 1 138 ? -7.141 7.620 -3.336 1.00 98.62 138 GLY A C 1
ATOM 985 O O . GLY A 1 138 ? -7.398 7.439 -2.144 1.00 98.62 138 GLY A O 1
ATOM 986 N N . SER A 1 139 ? -7.520 6.757 -4.276 1.00 98.81 139 SER A N 1
ATOM 987 C CA . SER A 1 139 ? -8.346 5.571 -4.021 1.00 98.81 139 SER A CA 1
ATOM 988 C C . SER A 1 139 ? -7.527 4.286 -4.028 1.00 98.81 139 SER A C 1
ATOM 990 O O . SER A 1 139 ? -6.906 3.946 -5.030 1.00 98.81 139 SER A O 1
ATOM 992 N N . VAL A 1 140 ? -7.588 3.523 -2.941 1.00 98.88 140 VAL A N 1
ATOM 993 C CA . VAL A 1 140 ? -6.930 2.216 -2.832 1.00 98.88 140 VAL A CA 1
ATOM 994 C C . VAL A 1 140 ? -7.976 1.121 -2.699 1.00 98.88 140 VAL A C 1
ATOM 996 O O . VAL A 1 140 ? -8.860 1.213 -1.847 1.00 98.88 140 VAL A O 1
ATOM 999 N N . ALA A 1 141 ? -7.875 0.075 -3.514 1.00 98.88 141 ALA A N 1
ATOM 1000 C CA . ALA A 1 141 ? -8.731 -1.103 -3.440 1.00 98.88 141 ALA A CA 1
ATOM 1001 C C . ALA A 1 141 ? -7.911 -2.345 -3.072 1.00 98.88 141 ALA A C 1
ATOM 1003 O O . ALA A 1 141 ? -6.989 -2.723 -3.792 1.00 98.88 141 ALA A O 1
ATOM 1004 N N . LEU A 1 142 ? -8.277 -2.992 -1.966 1.00 98.88 142 LEU A N 1
ATOM 1005 C CA . LEU A 1 142 ? -7.738 -4.280 -1.545 1.00 98.88 142 LEU A CA 1
ATOM 1006 C C . LEU A 1 142 ? -8.769 -5.347 -1.905 1.00 98.88 142 LEU A C 1
ATOM 1008 O O . LEU A 1 142 ? -9.852 -5.370 -1.315 1.00 98.88 142 LEU A O 1
ATOM 1012 N N . LEU A 1 143 ? -8.459 -6.179 -2.897 1.00 98.62 143 LEU A N 1
ATOM 1013 C CA . LEU A 1 143 ? -9.333 -7.264 -3.344 1.00 98.62 143 LEU A CA 1
ATOM 1014 C C . LEU A 1 143 ? -9.062 -8.561 -2.563 1.00 98.62 143 LEU A C 1
ATOM 1016 O O . LEU A 1 143 ? -8.297 -8.575 -1.599 1.00 98.62 143 LEU A O 1
ATOM 1020 N N . ASP A 1 144 ? -9.696 -9.656 -2.978 1.00 97.25 144 ASP A N 1
ATOM 1021 C CA . ASP A 1 144 ? -9.494 -10.967 -2.361 1.00 97.25 144 ASP A CA 1
ATOM 1022 C C . ASP A 1 144 ? -8.009 -11.378 -2.363 1.00 97.25 144 ASP A C 1
ATOM 1024 O O . ASP A 1 144 ? -7.271 -11.151 -3.327 1.00 97.25 144 ASP A O 1
ATOM 1028 N N . GLY A 1 145 ? -7.558 -11.927 -1.235 1.00 97.56 145 GLY A N 1
ATOM 1029 C CA . GLY A 1 145 ? -6.165 -12.297 -0.981 1.00 97.56 145 GLY A CA 1
ATOM 1030 C C . GLY A 1 145 ? -5.172 -11.131 -0.879 1.00 97.56 145 GLY A C 1
ATOM 1031 O O . GLY A 1 145 ? -3.984 -11.378 -0.678 1.00 97.56 145 GLY A O 1
ATOM 1032 N N . ALA A 1 146 ? -5.606 -9.877 -1.038 1.00 98.69 146 ALA A N 1
ATOM 1033 C CA . ALA A 1 146 ? -4.722 -8.718 -0.985 1.00 98.69 146 ALA A CA 1
ATOM 1034 C C . ALA A 1 146 ? -4.343 -8.343 0.452 1.00 98.69 146 ALA A C 1
ATOM 1036 O O . ALA A 1 146 ? -5.177 -8.372 1.360 1.00 98.69 146 ALA A O 1
ATOM 1037 N N . SER A 1 147 ? -3.106 -7.883 0.635 1.00 98.69 147 SER A N 1
ATOM 1038 C CA . SER A 1 147 ? -2.635 -7.317 1.900 1.00 98.69 147 SER A CA 1
ATOM 1039 C C . SER A 1 147 ? -2.007 -5.943 1.688 1.00 98.69 147 SER A C 1
ATOM 1041 O O . SER A 1 147 ? -1.140 -5.775 0.831 1.00 98.69 147 SER A O 1
ATOM 1043 N N . MET A 1 148 ? -2.378 -4.971 2.520 1.00 98.75 148 MET A N 1
ATOM 1044 C CA . MET A 1 148 ? -1.667 -3.697 2.634 1.00 98.75 148 MET A CA 1
ATOM 1045 C C . MET A 1 148 ? -1.210 -3.487 4.071 1.00 98.75 148 MET A C 1
ATOM 1047 O O . MET A 1 148 ? -2.031 -3.504 4.984 1.00 98.75 148 MET A O 1
ATOM 1051 N N . ILE A 1 149 ? 0.089 -3.279 4.268 1.00 98.12 149 ILE A N 1
ATOM 1052 C CA . ILE A 1 149 ? 0.696 -3.032 5.578 1.00 98.12 149 ILE A CA 1
ATOM 1053 C C . ILE A 1 149 ? 1.213 -1.604 5.593 1.00 98.12 149 ILE A C 1
ATOM 1055 O O . ILE A 1 149 ? 2.018 -1.231 4.745 1.00 98.12 149 ILE A O 1
ATOM 1059 N N . ILE A 1 150 ? 0.759 -0.808 6.550 1.00 96.38 150 ILE A N 1
ATOM 1060 C CA . ILE A 1 150 ? 1.146 0.591 6.678 1.00 96.38 150 ILE A CA 1
ATOM 1061 C C . ILE A 1 150 ? 1.795 0.788 8.039 1.00 96.38 150 ILE A C 1
ATOM 1063 O O . ILE A 1 150 ? 1.129 0.706 9.071 1.00 96.38 150 ILE A O 1
ATOM 1067 N N . GLY A 1 151 ? 3.102 1.039 8.026 1.00 91.25 151 GLY A N 1
ATOM 1068 C CA . GLY A 1 151 ? 3.851 1.406 9.218 1.00 91.25 151 GLY A CA 1
ATOM 1069 C C . GLY A 1 151 ? 3.403 2.759 9.766 1.00 91.25 151 GLY A C 1
ATOM 1070 O O . GLY A 1 151 ? 2.991 3.652 9.020 1.00 91.25 151 GLY A O 1
ATOM 1071 N N . TYR A 1 152 ? 3.487 2.910 11.084 1.00 88.00 152 TYR A N 1
ATOM 1072 C CA . TYR A 1 152 ? 3.096 4.130 11.777 1.00 88.00 152 TYR A CA 1
ATOM 1073 C C . TYR A 1 152 ? 3.804 5.381 11.236 1.00 88.00 152 TYR A C 1
ATOM 1075 O O . TYR A 1 152 ? 5.006 5.364 10.980 1.00 88.00 152 TYR A O 1
ATOM 1083 N N . GLY A 1 153 ? 3.049 6.475 11.109 1.00 84.31 153 GLY A N 1
ATOM 1084 C CA . GLY A 1 153 ? 3.533 7.801 10.704 1.00 84.31 153 GLY A CA 1
ATOM 1085 C C . GLY A 1 153 ? 3.417 8.140 9.216 1.00 84.31 153 GLY A C 1
ATOM 1086 O O . GLY A 1 153 ? 3.721 9.270 8.846 1.00 84.31 153 GLY A O 1
ATOM 1087 N N . ALA A 1 154 ? 2.928 7.220 8.379 1.00 90.50 154 ALA A N 1
ATOM 1088 C CA . ALA A 1 154 ? 2.518 7.563 7.018 1.00 90.50 154 ALA A CA 1
ATOM 1089 C C . ALA A 1 154 ? 1.346 8.565 7.048 1.00 90.50 154 ALA A C 1
ATOM 1091 O O . ALA A 1 154 ? 0.444 8.429 7.883 1.00 90.50 154 ALA A O 1
ATOM 1092 N N . ASP A 1 155 ? 1.321 9.539 6.131 1.00 92.69 155 ASP A N 1
ATOM 1093 C CA . ASP A 1 155 ? 0.160 10.421 5.973 1.00 92.69 155 ASP A CA 1
ATOM 1094 C C . ASP A 1 155 ? -0.867 9.775 5.045 1.00 92.69 155 ASP A C 1
ATOM 1096 O O . ASP A 1 155 ? -0.634 9.558 3.856 1.00 92.69 155 ASP A O 1
ATOM 1100 N N . LEU A 1 156 ? -2.030 9.461 5.610 1.00 96.25 156 LEU A N 1
ATOM 1101 C CA . LEU A 1 156 ? -3.119 8.770 4.928 1.00 96.25 156 LEU A CA 1
ATOM 1102 C C . LEU A 1 156 ? -4.367 9.653 4.813 1.00 96.25 156 LEU A C 1
ATOM 1104 O O . LEU A 1 156 ? -5.426 9.173 4.402 1.00 96.25 156 LEU A O 1
ATOM 1108 N N . GLN A 1 157 ? -4.309 10.929 5.208 1.00 95.44 157 GLN A N 1
ATOM 1109 C CA . GLN A 1 157 ? -5.501 11.772 5.372 1.00 95.44 157 GLN A CA 1
ATOM 1110 C C . GLN A 1 157 ? -6.216 12.100 4.056 1.00 95.44 157 GLN A C 1
ATOM 1112 O O . GLN A 1 157 ? -7.406 12.443 4.065 1.00 95.44 157 GLN A O 1
ATOM 1117 N N . GLN A 1 158 ? -5.514 11.997 2.927 1.00 97.38 158 GLN A N 1
ATOM 1118 C CA . GLN A 1 158 ? -6.068 12.192 1.582 1.00 97.38 158 GLN A CA 1
ATOM 1119 C C . GLN A 1 158 ? -6.427 10.872 0.882 1.00 97.38 158 GLN A C 1
ATOM 1121 O O . GLN A 1 158 ? -6.794 10.883 -0.292 1.00 97.38 158 GLN A O 1
ATOM 1126 N N . SER A 1 159 ? -6.348 9.738 1.586 1.00 98.50 159 SER A N 1
ATOM 1127 C CA . SER A 1 159 ? -6.697 8.428 1.035 1.00 98.50 159 SER A CA 1
ATOM 1128 C C . SER A 1 159 ? -8.177 8.081 1.212 1.00 98.50 159 SER A C 1
ATOM 1130 O O . SER A 1 159 ? -8.859 8.524 2.141 1.00 98.50 159 SER A O 1
ATOM 1132 N N . THR A 1 160 ? -8.675 7.234 0.320 1.00 98.88 160 THR A N 1
ATOM 1133 C CA . THR A 1 160 ? -9.890 6.441 0.497 1.00 98.88 160 THR A CA 1
ATOM 1134 C C . THR A 1 160 ? -9.536 4.983 0.260 1.00 98.88 160 THR A C 1
ATOM 1136 O O . THR A 1 160 ? -9.284 4.583 -0.873 1.00 98.88 160 THR A O 1
ATOM 1139 N N . ILE A 1 161 ? -9.521 4.186 1.324 1.00 98.88 161 ILE A N 1
ATOM 1140 C CA . ILE A 1 161 ? -9.138 2.777 1.268 1.00 98.88 161 ILE A CA 1
ATOM 1141 C C . ILE A 1 161 ? -10.398 1.918 1.315 1.00 98.88 161 ILE A C 1
ATOM 1143 O O . ILE A 1 161 ? -11.200 2.027 2.239 1.00 98.88 161 ILE A O 1
ATOM 1147 N N . THR A 1 162 ? -10.585 1.060 0.318 1.00 98.88 162 THR A N 1
ATOM 1148 C CA . THR A 1 162 ? -11.687 0.099 0.250 1.00 98.88 162 THR A CA 1
ATOM 1149 C C . THR A 1 162 ? -11.141 -1.306 0.428 1.00 98.88 162 THR A C 1
ATOM 1151 O O . THR A 1 162 ? -10.343 -1.768 -0.386 1.00 98.88 162 THR A O 1
ATOM 1154 N N . VAL A 1 163 ? -11.583 -1.987 1.481 1.00 98.88 163 VAL A N 1
ATOM 1155 C CA . VAL A 1 163 ? -11.165 -3.349 1.815 1.00 98.88 163 VAL A CA 1
ATOM 1156 C C . VAL A 1 163 ? -12.303 -4.302 1.474 1.00 98.88 163 VAL A C 1
ATOM 1158 O O . VAL A 1 163 ? -13.321 -4.335 2.168 1.00 98.88 163 VAL A O 1
ATOM 1161 N N . GLN A 1 164 ? -12.160 -5.040 0.375 1.00 98.56 164 GLN A N 1
ATOM 1162 C CA . GLN A 1 164 ? -13.150 -6.029 -0.043 1.00 98.56 164 GLN A CA 1
ATOM 1163 C C . GLN A 1 164 ? -13.019 -7.327 0.753 1.00 98.56 164 GLN A C 1
ATOM 1165 O O . GLN A 1 164 ? -12.049 -7.537 1.483 1.00 98.56 164 GLN A O 1
ATOM 1170 N N . GLN A 1 165 ? -14.006 -8.207 0.602 1.00 97.94 165 GLN A N 1
ATOM 1171 C CA . GLN A 1 165 ? -13.970 -9.550 1.159 1.00 97.94 165 GLN A CA 1
ATOM 1172 C C . GLN A 1 165 ? -12.661 -10.261 0.786 1.00 97.94 165 GLN A C 1
ATOM 1174 O O . GLN A 1 165 ? -12.248 -10.254 -0.370 1.00 97.94 165 GLN A O 1
ATOM 1179 N N . GLY A 1 166 ? -11.999 -10.833 1.795 1.00 97.25 166 GLY A N 1
ATOM 1180 C CA . GLY A 1 166 ? -10.693 -11.486 1.654 1.00 97.25 166 GLY A CA 1
ATOM 1181 C C . GLY A 1 166 ? -9.487 -10.537 1.647 1.00 97.25 166 GLY A C 1
ATOM 1182 O O . GLY A 1 166 ? -8.367 -10.991 1.873 1.00 97.25 166 GLY A O 1
ATOM 1183 N N . GLY A 1 167 ? -9.705 -9.231 1.474 1.00 98.56 167 GLY A N 1
ATOM 1184 C CA . GLY A 1 167 ? -8.679 -8.201 1.603 1.00 98.56 167 GLY A CA 1
ATOM 1185 C C . GLY A 1 167 ? -8.372 -7.849 3.061 1.00 98.56 167 GLY A C 1
ATOM 1186 O O . GLY A 1 167 ? -9.248 -7.880 3.937 1.00 98.56 167 GLY A O 1
ATOM 1187 N N . VAL A 1 168 ? -7.115 -7.482 3.321 1.00 98.81 168 VAL A N 1
ATOM 1188 C CA . VAL A 1 168 ? -6.616 -7.147 4.660 1.00 98.81 168 VAL A CA 1
ATOM 1189 C C . VAL A 1 168 ? -5.818 -5.845 4.642 1.00 98.81 168 VAL A C 1
ATOM 1191 O O . VAL A 1 168 ? -4.759 -5.758 4.025 1.00 98.81 168 VAL A O 1
ATOM 1194 N N . LEU A 1 169 ? -6.300 -4.844 5.376 1.00 98.88 169 LEU A N 1
ATOM 1195 C CA . LEU A 1 169 ? -5.549 -3.631 5.698 1.00 98.88 169 LEU A CA 1
ATOM 1196 C C . LEU A 1 169 ? -4.933 -3.781 7.091 1.00 98.88 169 LEU A C 1
ATOM 1198 O O . LEU A 1 169 ? -5.633 -4.151 8.027 1.00 98.88 169 LEU A O 1
ATOM 1202 N N . ILE A 1 170 ? -3.650 -3.470 7.245 1.00 98.62 170 ILE A N 1
ATOM 1203 C CA . ILE A 1 170 ? -2.934 -3.493 8.522 1.00 98.62 170 ILE A CA 1
ATOM 1204 C C . ILE A 1 170 ? -2.341 -2.110 8.773 1.00 98.62 170 ILE A C 1
ATOM 1206 O O . ILE A 1 170 ? -1.523 -1.634 7.989 1.00 98.62 170 ILE A O 1
ATOM 1210 N N . LEU A 1 171 ? -2.733 -1.484 9.880 1.00 97.44 171 LEU A N 1
ATOM 1211 C CA . LEU A 1 171 ? -2.092 -0.290 10.418 1.00 97.44 171 LEU A CA 1
ATOM 1212 C C . LEU A 1 171 ? -1.198 -0.727 11.580 1.00 97.44 171 LEU A C 1
ATOM 1214 O O . LEU A 1 171 ? -1.683 -1.190 12.616 1.00 97.44 171 LEU A O 1
ATOM 1218 N N . ASP A 1 172 ? 0.113 -0.633 11.379 1.00 94.19 172 ASP A N 1
ATOM 1219 C CA . ASP A 1 172 ? 1.115 -1.182 12.286 1.00 94.19 172 ASP A CA 1
ATOM 1220 C C . ASP A 1 172 ? 1.757 -0.082 13.137 1.00 94.19 172 ASP A C 1
ATOM 1222 O O . ASP A 1 172 ? 2.635 0.657 12.694 1.00 94.19 172 ASP A O 1
ATOM 1226 N N . GLY A 1 173 ? 1.295 0.013 14.382 1.00 91.50 173 GLY A N 1
ATOM 1227 C CA . GLY A 1 173 ? 1.849 0.842 15.449 1.00 91.50 173 GLY A CA 1
ATOM 1228 C C . GLY A 1 173 ? 2.615 0.034 16.495 1.00 91.50 173 GLY A C 1
ATOM 1229 O O . GLY A 1 173 ? 2.771 0.499 17.623 1.00 91.50 173 GLY A O 1
ATOM 1230 N N . SER A 1 174 ? 3.077 -1.178 16.172 1.00 89.50 174 SER A N 1
ATOM 1231 C CA . SER A 1 174 ? 3.787 -2.052 17.119 1.00 89.50 174 SER A CA 1
ATOM 1232 C C . SER A 1 174 ? 5.092 -1.453 17.652 1.00 89.50 174 SER A C 1
ATOM 1234 O O . SER A 1 174 ? 5.510 -1.770 18.765 1.00 89.50 174 SER A O 1
ATOM 1236 N N . THR A 1 175 ? 5.713 -0.557 16.886 1.00 84.38 175 THR A N 1
ATOM 1237 C CA . THR A 1 175 ? 6.960 0.134 17.240 1.00 84.38 175 THR A CA 1
ATOM 1238 C C . THR A 1 175 ? 6.741 1.416 18.046 1.00 84.38 175 THR A C 1
ATOM 1240 O O . THR A 1 175 ? 7.714 2.026 18.500 1.00 84.38 175 THR A O 1
ATOM 1243 N N . VAL A 1 176 ? 5.486 1.838 18.241 1.00 83.94 176 VAL A N 1
ATOM 1244 C CA . VAL A 1 176 ? 5.159 3.049 18.998 1.00 83.94 176 VAL A CA 1
ATOM 1245 C C . VAL A 1 176 ? 5.396 2.802 20.488 1.00 83.94 176 VAL A C 1
ATOM 1247 O O . VAL A 1 176 ? 4.881 1.845 21.067 1.00 83.94 176 VAL A O 1
ATOM 1250 N N . LYS A 1 177 ? 6.201 3.669 21.111 1.00 82.50 177 LYS A N 1
ATOM 1251 C CA . LYS A 1 177 ? 6.485 3.644 22.549 1.00 82.50 177 LYS A CA 1
ATOM 1252 C C . LYS A 1 177 ? 5.412 4.427 23.312 1.00 82.50 177 LYS A C 1
ATOM 1254 O O . LYS A 1 177 ? 4.874 5.408 22.807 1.00 82.50 177 LYS A O 1
ATOM 1259 N N . GLY A 1 178 ? 5.166 4.025 24.556 1.00 82.62 178 GLY A N 1
ATOM 1260 C CA . GLY A 1 178 ? 4.193 4.663 25.442 1.00 82.62 178 GLY A CA 1
ATOM 1261 C C . GLY A 1 178 ? 2.817 4.002 25.406 1.00 82.62 178 GLY A C 1
ATOM 1262 O O . GLY A 1 178 ? 2.609 2.969 24.771 1.00 82.62 178 GLY A O 1
ATOM 1263 N N . ASP A 1 179 ? 1.877 4.609 26.125 1.00 86.12 179 ASP A N 1
ATOM 1264 C CA . ASP A 1 179 ? 0.577 3.992 26.403 1.00 86.12 179 ASP A CA 1
ATOM 1265 C C . ASP A 1 179 ? -0.476 4.293 25.331 1.00 86.12 179 ASP A C 1
ATOM 1267 O O . ASP A 1 179 ? -1.591 3.779 25.412 1.00 86.12 179 ASP A O 1
ATOM 1271 N N . SER A 1 180 ? -0.162 5.136 24.342 1.00 89.00 180 SER A N 1
ATOM 1272 C CA . SER A 1 180 ? -1.126 5.639 23.362 1.00 89.00 180 SER A CA 1
ATOM 1273 C C . SER A 1 180 ? -0.630 5.539 21.921 1.00 89.00 180 SER A C 1
ATOM 1275 O O . SER A 1 180 ? 0.497 5.918 21.619 1.00 89.00 180 SER A O 1
ATOM 1277 N N . VAL A 1 181 ? -1.506 5.100 21.015 1.00 91.06 181 VAL A N 1
ATOM 1278 C CA . VAL A 1 181 ? -1.263 5.019 19.564 1.00 91.06 181 VAL A CA 1
ATOM 1279 C C . VAL A 1 181 ? -2.439 5.652 18.837 1.00 91.06 181 VAL A C 1
ATOM 1281 O O . VAL A 1 181 ? -3.586 5.321 19.122 1.00 91.06 181 VAL A O 1
ATOM 1284 N N . THR A 1 182 ? -2.182 6.560 17.894 1.00 92.38 182 THR A N 1
ATOM 1285 C CA . THR A 1 182 ? -3.238 7.173 17.075 1.00 92.38 182 THR A CA 1
ATOM 1286 C C . THR A 1 182 ? -2.972 6.951 15.596 1.00 92.38 182 THR A C 1
ATOM 1288 O O . THR A 1 182 ? -2.025 7.497 15.041 1.00 92.38 182 THR A O 1
ATOM 1291 N N . PHE A 1 183 ? -3.854 6.213 14.935 1.00 94.19 183 PHE A N 1
ATOM 1292 C CA . PHE A 1 183 ? -3.860 6.070 13.486 1.00 94.19 183 PHE A CA 1
ATOM 1293 C C . PHE A 1 183 ? -4.778 7.126 12.877 1.00 94.19 183 PHE A C 1
ATOM 1295 O O . PHE A 1 183 ? -5.916 7.269 13.320 1.00 94.19 183 PHE A O 1
ATOM 1302 N N . SER A 1 184 ? -4.299 7.863 11.874 1.00 94.88 184 SER A N 1
ATOM 1303 C CA . SER A 1 184 ? -5.096 8.873 11.167 1.00 94.88 184 SER A CA 1
ATOM 1304 C C . SER A 1 184 ? -5.228 8.494 9.699 1.00 94.88 184 SER A C 1
ATOM 1306 O O . SER A 1 184 ? -4.226 8.378 9.002 1.00 94.88 184 SER A O 1
ATOM 1308 N N . VAL A 1 185 ? -6.460 8.296 9.234 1.00 97.38 185 VAL A N 1
ATOM 1309 C CA . VAL A 1 185 ? -6.779 7.873 7.864 1.00 97.38 185 VAL A CA 1
ATOM 1310 C C . VAL A 1 185 ? -7.839 8.802 7.276 1.00 97.38 185 VAL A C 1
ATOM 1312 O O . VAL A 1 185 ? -8.654 9.363 8.001 1.00 97.38 185 VAL A O 1
ATOM 1315 N N . GLY A 1 186 ? -7.836 8.996 5.957 1.00 98.44 186 GLY A N 1
ATOM 1316 C CA . GLY A 1 186 ? -8.891 9.723 5.256 1.00 98.44 186 GLY A CA 1
ATOM 1317 C C . GLY A 1 186 ? -10.229 8.991 5.368 1.00 98.44 186 GLY A C 1
ATOM 1318 O O . GLY A 1 186 ? -10.987 9.212 6.307 1.00 98.44 186 GLY A O 1
ATOM 1319 N N . ASN A 1 187 ? -10.537 8.110 4.422 1.00 98.75 187 ASN A N 1
ATOM 1320 C CA . ASN A 1 187 ? -11.752 7.295 4.464 1.00 98.75 187 ASN A CA 1
ATOM 1321 C C . ASN A 1 187 ? -11.416 5.802 4.431 1.00 98.75 187 ASN A C 1
ATOM 1323 O O . ASN A 1 187 ? -10.514 5.390 3.703 1.00 98.75 187 ASN A O 1
ATOM 1327 N N . ILE A 1 188 ? -12.191 4.994 5.151 1.00 98.81 188 ILE A N 1
ATOM 1328 C CA . ILE A 1 188 ? -12.128 3.531 5.109 1.00 98.81 188 ILE A CA 1
ATOM 1329 C C . ILE A 1 188 ? -13.516 2.987 4.758 1.00 98.81 188 ILE A C 1
ATOM 1331 O O . ILE A 1 188 ? -14.502 3.276 5.437 1.00 98.81 188 ILE A O 1
ATOM 1335 N N . ASN A 1 189 ? -13.588 2.182 3.702 1.00 98.69 189 ASN A N 1
ATOM 1336 C CA . ASN A 1 189 ? -14.778 1.432 3.314 1.00 98.69 189 ASN A CA 1
ATOM 1337 C C . ASN A 1 189 ? -14.506 -0.059 3.541 1.00 98.69 189 ASN A C 1
ATOM 1339 O O . ASN A 1 189 ? -13.645 -0.633 2.874 1.00 98.69 189 ASN A O 1
ATOM 1343 N N . LEU A 1 190 ? -15.228 -0.687 4.461 1.00 98.56 190 LEU A N 1
ATOM 1344 C CA . LEU A 1 190 ? -15.200 -2.133 4.652 1.00 98.56 190 LEU A CA 1
ATOM 1345 C C . LEU A 1 190 ? -16.332 -2.757 3.828 1.00 98.56 190 LEU A C 1
ATOM 1347 O O . LEU A 1 190 ? -17.497 -2.427 4.019 1.00 98.56 190 LEU A O 1
ATOM 1351 N N . ASN A 1 191 ? -15.987 -3.647 2.900 1.00 98.06 191 ASN A N 1
ATOM 1352 C CA . ASN A 1 191 ? -16.929 -4.399 2.066 1.00 98.06 191 ASN A CA 1
ATOM 1353 C C . ASN A 1 191 ? -16.717 -5.909 2.291 1.00 98.06 191 ASN A C 1
ATOM 1355 O O . ASN A 1 191 ? -16.382 -6.648 1.366 1.00 98.06 191 ASN A O 1
ATOM 1359 N N . GLY A 1 192 ? -16.817 -6.346 3.546 1.00 97.69 192 GLY A N 1
ATOM 1360 C CA . GLY A 1 192 ? -16.543 -7.707 4.019 1.00 97.69 192 GLY A CA 1
ATOM 1361 C C . GLY A 1 192 ? -15.073 -7.981 4.367 1.00 97.69 192 GLY A C 1
ATOM 1362 O O . GLY A 1 192 ? -14.728 -9.105 4.733 1.00 97.69 192 GLY A O 1
ATOM 1363 N N . GLY A 1 193 ? -14.196 -6.983 4.224 1.00 98.12 193 GLY A N 1
ATOM 1364 C CA . GLY A 1 193 ? -12.765 -7.077 4.518 1.00 98.12 193 GLY A CA 1
ATOM 1365 C C . GLY A 1 193 ? -12.402 -6.868 5.991 1.00 98.12 193 GLY A C 1
ATOM 1366 O O . GLY A 1 193 ? -13.263 -6.601 6.837 1.00 98.12 193 GLY A O 1
ATOM 1367 N N . LYS A 1 194 ? -11.100 -6.970 6.296 1.00 98.12 194 LYS A N 1
ATOM 1368 C CA . LYS A 1 194 ? -10.566 -6.780 7.656 1.00 98.12 194 LYS A CA 1
ATOM 1369 C C . LYS A 1 194 ? -9.595 -5.608 7.750 1.00 98.12 194 LYS A C 1
ATOM 1371 O O . LYS A 1 194 ? -8.686 -5.484 6.931 1.00 98.12 194 LYS A O 1
ATOM 1376 N N . LEU A 1 195 ? -9.747 -4.812 8.803 1.00 98.50 195 LEU A N 1
ATOM 1377 C CA . LEU A 1 195 ? -8.772 -3.821 9.247 1.00 98.50 195 LEU A CA 1
ATOM 1378 C C . LEU A 1 195 ? -8.097 -4.320 10.528 1.00 98.50 195 LEU A C 1
ATOM 1380 O O . LEU A 1 195 ? -8.759 -4.505 11.542 1.00 98.50 195 LEU A O 1
ATOM 1384 N N . TRP A 1 196 ? -6.783 -4.496 10.505 1.00 98.00 196 TRP A N 1
ATOM 1385 C CA . TRP A 1 196 ? -5.988 -4.775 11.692 1.00 98.00 196 TRP A CA 1
ATOM 1386 C C . TRP A 1 196 ? -5.346 -3.501 12.212 1.00 98.00 196 TRP A C 1
ATOM 1388 O O . TRP A 1 196 ? -4.694 -2.775 11.463 1.00 98.00 196 TRP A O 1
ATOM 1398 N N . LEU A 1 197 ? -5.490 -3.271 13.510 1.00 97.25 197 LEU A N 1
ATOM 1399 C CA . LEU A 1 197 ? -4.687 -2.319 14.259 1.00 97.25 197 LEU A CA 1
ATOM 1400 C C . LEU A 1 197 ? -3.699 -3.141 15.078 1.00 97.25 197 LEU A C 1
ATOM 1402 O O . LEU A 1 197 ? -4.116 -3.939 15.916 1.00 97.25 197 LEU A O 1
ATOM 1406 N N . ILE A 1 198 ? -2.404 -2.991 14.820 1.00 95.56 198 ILE A N 1
ATOM 1407 C CA . ILE A 1 198 ? -1.370 -3.707 15.571 1.00 95.56 198 ILE A CA 1
ATOM 1408 C C . ILE A 1 198 ? -0.671 -2.716 16.486 1.00 95.56 198 ILE A C 1
ATOM 1410 O O . ILE A 1 198 ? -0.190 -1.679 16.034 1.00 95.56 198 ILE A O 1
ATOM 1414 N N . THR A 1 199 ? -0.610 -3.028 17.776 1.00 93.19 199 THR A N 1
ATOM 1415 C CA . THR A 1 199 ? 0.072 -2.201 18.771 1.00 93.19 199 THR A CA 1
ATOM 1416 C C . THR A 1 199 ? 0.971 -3.045 19.665 1.00 93.19 199 THR A C 1
ATOM 1418 O O . THR A 1 199 ? 0.792 -4.255 19.810 1.00 93.19 199 THR A O 1
ATOM 1421 N N . GLY A 1 200 ? 1.973 -2.393 20.257 1.00 90.81 200 GLY A N 1
ATOM 1422 C CA . GLY A 1 200 ? 2.787 -2.982 21.313 1.00 90.81 200 GLY A CA 1
ATOM 1423 C C . GLY A 1 200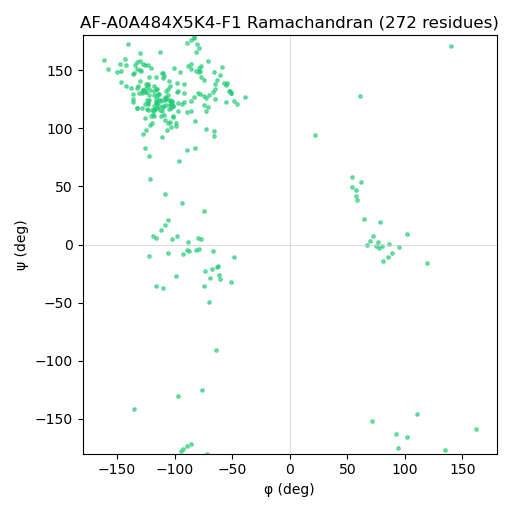 ? 2.030 -2.993 22.642 1.00 90.81 200 GLY A C 1
ATOM 1424 O O . GLY A 1 200 ? 0.907 -3.481 22.745 1.00 90.81 200 GLY A O 1
ATOM 1425 N N . ALA A 1 201 ? 2.638 -2.414 23.678 1.00 89.56 201 ALA A N 1
ATOM 1426 C CA . ALA A 1 201 ? 2.065 -2.363 25.025 1.00 89.56 201 ALA A CA 1
ATOM 1427 C C . ALA A 1 201 ? 0.994 -1.269 25.228 1.00 89.56 201 ALA A C 1
ATOM 1429 O O . ALA A 1 201 ? 0.549 -1.069 26.356 1.00 89.56 201 ALA A O 1
ATOM 1430 N N . ALA A 1 202 ? 0.602 -0.556 24.168 1.00 89.06 202 ALA A N 1
ATOM 1431 C CA . ALA A 1 202 ? -0.318 0.569 24.261 1.00 89.06 202 ALA A CA 1
ATOM 1432 C C . ALA A 1 202 ? -1.714 0.138 24.727 1.00 89.06 202 ALA A C 1
ATOM 1434 O O . ALA A 1 202 ? -2.293 -0.813 24.202 1.00 89.06 202 ALA A O 1
ATOM 1435 N N . THR A 1 203 ? -2.259 0.895 25.676 1.00 89.69 203 THR A N 1
ATOM 1436 C CA . THR A 1 203 ? -3.581 0.683 26.280 1.00 89.69 203 THR A CA 1
ATOM 1437 C C . THR A 1 203 ? -4.625 1.689 25.790 1.00 89.69 203 THR A C 1
ATOM 1439 O O . THR A 1 203 ? -5.803 1.543 26.084 1.00 89.69 203 THR A O 1
ATOM 1442 N N . HIS A 1 204 ? -4.214 2.697 25.015 1.00 90.81 204 HIS A N 1
ATOM 1443 C CA . HIS A 1 204 ? -5.088 3.707 24.416 1.00 90.81 204 HIS A CA 1
ATOM 1444 C C . HIS A 1 204 ? -4.842 3.790 22.905 1.00 90.81 204 HIS A C 1
ATOM 1446 O O . HIS A 1 204 ? -3.953 4.486 22.417 1.00 90.81 204 HIS A O 1
ATOM 1452 N N . VAL A 1 205 ? -5.642 3.070 22.138 1.00 93.00 205 VAL A N 1
ATOM 1453 C CA . VAL A 1 205 ? -5.594 2.999 20.680 1.00 93.00 205 VAL A CA 1
ATOM 1454 C C . VAL A 1 205 ? -6.710 3.856 20.098 1.00 93.00 205 VAL A C 1
ATOM 1456 O O . VAL A 1 205 ? -7.889 3.657 20.375 1.00 93.00 205 VAL A O 1
ATOM 1459 N N . GLN A 1 206 ? -6.352 4.817 19.257 1.00 94.00 206 GLN A N 1
ATOM 1460 C CA . GLN A 1 206 ? -7.316 5.667 18.576 1.00 94.00 206 GLN A CA 1
ATOM 1461 C C . GLN A 1 206 ? -7.221 5.492 17.065 1.00 94.00 206 GLN A C 1
ATOM 1463 O O . GLN A 1 206 ? -6.150 5.637 16.480 1.00 94.00 206 GLN A O 1
ATOM 1468 N N . LEU A 1 207 ? -8.359 5.236 16.428 1.00 96.56 207 LEU A N 1
ATOM 1469 C CA . LEU A 1 207 ? -8.517 5.301 14.982 1.00 96.56 207 LEU A CA 1
ATOM 1470 C C . LEU A 1 207 ? -9.272 6.589 14.637 1.00 96.56 207 LEU A C 1
ATOM 1472 O O . LEU A 1 207 ? -10.477 6.692 14.855 1.00 96.56 207 LEU A O 1
ATOM 1476 N N . LYS A 1 208 ? -8.559 7.586 14.112 1.00 96.19 208 LYS A N 1
ATOM 1477 C CA . LYS A 1 208 ? -9.148 8.802 13.547 1.00 96.19 208 LYS A CA 1
ATOM 1478 C C . LYS A 1 208 ? -9.371 8.606 12.056 1.00 96.19 208 LYS A C 1
ATOM 1480 O O . LYS A 1 208 ? -8.429 8.359 11.308 1.00 96.19 208 LYS A O 1
ATOM 1485 N N . VAL A 1 209 ? -10.609 8.771 11.626 1.00 97.62 209 VAL A N 1
ATOM 1486 C CA . VAL A 1 209 ? -11.024 8.745 10.226 1.00 97.62 209 VAL A CA 1
ATOM 1487 C C . VAL A 1 209 ? -11.813 10.009 9.903 1.00 97.62 209 VAL A C 1
ATOM 1489 O O . VAL A 1 209 ? -12.436 10.603 10.781 1.00 97.62 209 VAL A O 1
ATOM 1492 N N . LYS A 1 210 ? -11.849 10.419 8.634 1.00 97.25 210 LYS A N 1
ATOM 1493 C CA . LYS A 1 210 ? -12.932 11.291 8.154 1.00 97.25 210 LYS A CA 1
ATOM 1494 C C . LYS A 1 210 ? -14.227 10.485 8.101 1.00 97.25 210 LYS A C 1
ATOM 1496 O O . LYS A 1 210 ? -15.238 10.923 8.643 1.00 97.25 210 LYS A O 1
ATOM 1501 N N . ARG A 1 211 ? -14.175 9.296 7.484 1.00 97.31 211 ARG A N 1
ATOM 1502 C CA . ARG A 1 211 ? -15.302 8.356 7.383 1.00 97.31 211 ARG A CA 1
ATOM 1503 C C . ARG A 1 211 ? -14.853 6.905 7.517 1.00 97.31 211 ARG A C 1
ATOM 1505 O O . ARG A 1 211 ? -13.900 6.501 6.857 1.00 97.31 211 ARG A O 1
ATOM 1512 N N . LEU A 1 212 ? -15.587 6.113 8.289 1.00 97.88 212 LEU A N 1
ATOM 1513 C CA . LEU A 1 212 ? -15.514 4.654 8.317 1.00 97.88 212 LEU A CA 1
ATOM 1514 C C . LEU A 1 212 ? -16.906 4.102 8.004 1.00 97.88 212 LEU A C 1
ATOM 1516 O O . LEU A 1 212 ? -17.870 4.424 8.699 1.00 97.88 212 LEU A O 1
ATOM 1520 N N . ARG A 1 213 ? -17.037 3.289 6.954 1.00 96.88 213 ARG A N 1
ATOM 1521 C CA . ARG A 1 213 ? -18.347 2.753 6.569 1.00 96.88 213 ARG A CA 1
ATOM 1522 C C . ARG A 1 213 ? -18.335 1.327 6.050 1.00 96.88 213 ARG A C 1
ATOM 1524 O O . ARG A 1 213 ? -17.322 0.880 5.520 1.00 96.88 213 ARG A O 1
ATOM 1531 N N . GLY A 1 214 ? -19.502 0.692 6.097 1.00 96.50 214 GLY A N 1
ATOM 1532 C CA . GLY A 1 214 ? -19.799 -0.559 5.401 1.00 96.50 214 GLY A CA 1
ATOM 1533 C C . GLY A 1 214 ? -19.961 -1.745 6.346 1.00 96.50 214 GLY A C 1
ATOM 1534 O O . GLY A 1 214 ? -20.490 -1.587 7.441 1.00 96.50 214 GLY A O 1
ATOM 1535 N N . GLU A 1 215 ? -19.544 -2.924 5.901 1.00 96.81 215 GLU A N 1
ATOM 1536 C CA . GLU A 1 215 ? -19.630 -4.184 6.643 1.00 96.81 215 GLU A CA 1
ATOM 1537 C C . GLU A 1 215 ? -18.241 -4.818 6.737 1.00 96.81 215 GLU A C 1
ATOM 1539 O O . GLU A 1 215 ? -17.513 -4.869 5.746 1.00 96.81 215 GLU A O 1
ATOM 1544 N N . GLY A 1 216 ? -17.844 -5.307 7.909 1.00 96.25 216 GLY A N 1
ATOM 1545 C CA . GLY A 1 216 ? -16.558 -5.986 8.071 1.00 96.25 216 GLY A CA 1
ATOM 1546 C C . GLY A 1 216 ? -16.106 -6.077 9.520 1.00 96.25 216 GLY A C 1
ATOM 1547 O O . GLY A 1 216 ? -16.913 -5.972 10.445 1.00 96.25 216 GLY A O 1
ATOM 1548 N N . ALA A 1 217 ? -14.800 -6.272 9.710 1.00 95.56 217 ALA A N 1
ATOM 1549 C CA . ALA A 1 217 ? -14.212 -6.406 11.039 1.00 95.56 217 ALA A CA 1
ATOM 1550 C C . ALA A 1 217 ? -12.997 -5.497 11.243 1.00 95.56 217 ALA A C 1
ATOM 1552 O O . ALA A 1 217 ? -12.141 -5.366 10.362 1.00 95.56 217 ALA A O 1
ATOM 1553 N N . ILE A 1 218 ? -12.901 -4.931 12.444 1.00 96.25 218 ILE A N 1
ATOM 1554 C CA . ILE A 1 218 ? -11.682 -4.337 12.984 1.00 96.25 218 ILE A CA 1
ATOM 1555 C C . ILE A 1 218 ? -11.101 -5.298 14.020 1.00 96.25 218 ILE A C 1
ATOM 1557 O O . ILE A 1 218 ? -11.768 -5.664 14.984 1.00 96.25 218 ILE A O 1
ATOM 1561 N N . CYS A 1 219 ? -9.846 -5.686 13.844 1.00 95.06 219 CYS A N 1
ATOM 1562 C CA . CYS A 1 219 ? -9.126 -6.549 14.770 1.00 95.06 219 CYS A CA 1
ATOM 1563 C C . CYS A 1 219 ? -7.999 -5.747 15.431 1.00 95.06 219 CYS A C 1
ATOM 1565 O O . CYS A 1 219 ? -7.061 -5.322 14.757 1.00 95.06 219 CYS A O 1
ATOM 1567 N N . LEU A 1 220 ? -8.067 -5.544 16.744 1.00 95.25 220 LEU A N 1
ATOM 1568 C CA . LEU A 1 220 ? -6.956 -4.996 17.520 1.00 95.25 220 LEU A CA 1
ATOM 1569 C C . LEU A 1 220 ? -6.068 -6.145 18.005 1.00 95.25 220 LEU A C 1
ATOM 1571 O O . LEU A 1 220 ? -6.494 -6.940 18.839 1.00 95.25 220 LEU A O 1
ATOM 1575 N N . GLN A 1 221 ? -4.828 -6.206 17.521 1.00 94.88 221 GLN A N 1
ATOM 1576 C CA . GLN A 1 221 ? -3.796 -7.106 18.032 1.00 94.88 221 GLN A CA 1
ATOM 1577 C C . GLN A 1 221 ? -2.849 -6.313 18.938 1.00 94.88 221 GLN A C 1
ATOM 1579 O O . GLN A 1 221 ? -2.200 -5.376 18.475 1.00 94.88 221 GLN A O 1
ATOM 1584 N N . THR A 1 222 ? -2.744 -6.692 20.212 1.00 92.25 222 THR A N 1
ATOM 1585 C CA . THR A 1 222 ? -1.938 -5.955 21.199 1.00 92.25 222 THR A CA 1
ATOM 1586 C C . THR A 1 222 ? -1.066 -6.872 22.059 1.00 92.25 222 THR A C 1
ATOM 1588 O O . THR A 1 222 ? -1.375 -8.047 22.262 1.00 92.25 222 THR A O 1
ATOM 1591 N N . SER A 1 223 ? 0.038 -6.331 22.581 1.00 91.69 223 SER A N 1
ATOM 1592 C CA . SER A 1 223 ? 0.869 -6.968 23.610 1.00 91.69 223 SER A CA 1
ATOM 1593 C C . SER A 1 223 ? 0.746 -6.289 24.982 1.00 91.69 223 SER A C 1
ATOM 1595 O O . SER A 1 223 ? 1.631 -6.450 25.829 1.00 91.69 223 SER A O 1
ATOM 1597 N N . ALA A 1 224 ? -0.293 -5.480 25.202 1.00 89.50 224 ALA A N 1
ATOM 1598 C CA . ALA A 1 224 ? -0.588 -4.893 26.503 1.00 89.50 224 ALA A CA 1
ATOM 1599 C C . ALA A 1 224 ? -0.841 -5.980 27.567 1.00 89.50 224 ALA A C 1
ATOM 1601 O O . ALA A 1 224 ? -1.368 -7.053 27.278 1.00 89.50 224 ALA A O 1
ATOM 1602 N N . LYS A 1 225 ? -0.434 -5.713 28.815 1.00 85.12 225 LYS A N 1
ATOM 1603 C CA . LYS A 1 225 ? -0.563 -6.678 29.927 1.00 85.12 225 LYS A CA 1
ATOM 1604 C C . LYS A 1 225 ? -1.992 -6.811 30.440 1.00 85.12 225 LYS A C 1
ATOM 1606 O O . LYS A 1 225 ? -2.396 -7.886 30.870 1.00 85.12 225 LYS A O 1
ATOM 1611 N N . GLU A 1 226 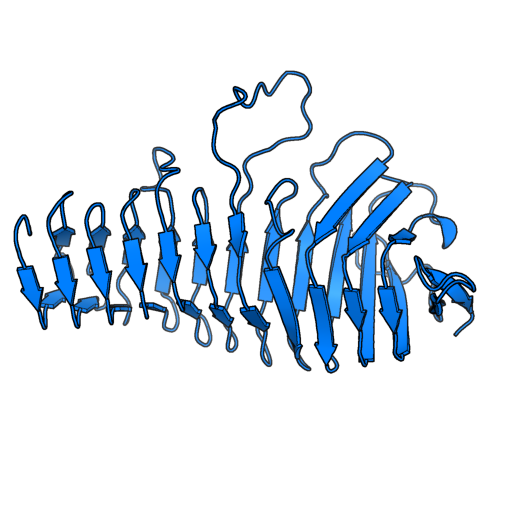? -2.710 -5.700 30.438 1.00 82.50 226 GLU A N 1
ATOM 1612 C CA . GLU A 1 226 ? -4.136 -5.627 30.728 1.00 82.50 226 GLU A CA 1
ATOM 1613 C C . GLU A 1 226 ? -4.838 -5.317 29.417 1.00 82.50 226 GLU A C 1
ATOM 1615 O O . GLU A 1 226 ? -4.261 -4.629 28.578 1.00 82.50 226 GLU A O 1
ATOM 1620 N N . ILE A 1 227 ? -6.032 -5.869 29.211 1.00 80.69 227 ILE A N 1
ATOM 1621 C CA . ILE A 1 227 ? -6.766 -5.750 27.952 1.00 80.69 227 ILE A CA 1
ATOM 1622 C C . ILE A 1 227 ? -8.221 -5.448 28.290 1.00 80.69 227 ILE A C 1
ATOM 1624 O O . ILE A 1 227 ? -8.843 -6.166 29.073 1.00 80.69 227 ILE A O 1
ATOM 1628 N N . SER A 1 228 ? -8.733 -4.358 27.724 1.00 83.25 228 SER A N 1
ATOM 1629 C CA . SER A 1 228 ? -10.096 -3.869 27.929 1.00 83.25 228 SER A CA 1
ATOM 1630 C C . SER A 1 228 ? -10.715 -3.465 26.589 1.00 83.25 228 SER A C 1
ATOM 1632 O O . SER A 1 228 ? -9.995 -2.951 25.729 1.00 83.25 228 SER A O 1
ATOM 1634 N N . PRO A 1 229 ? -12.041 -3.622 26.407 1.00 79.50 229 PRO A N 1
ATOM 1635 C CA . PRO A 1 229 ? -12.770 -2.989 25.310 1.00 79.50 229 PRO A CA 1
ATOM 1636 C C . PRO A 1 229 ? -12.510 -1.480 25.204 1.00 79.50 229 PRO A C 1
ATOM 1638 O O . PRO A 1 229 ? -12.429 -0.956 24.100 1.00 79.50 229 PRO A O 1
ATOM 1641 N N . ASP A 1 230 ? -12.273 -0.792 26.322 1.00 83.94 230 ASP A N 1
ATOM 1642 C CA . ASP A 1 230 ? -12.037 0.661 26.347 1.00 83.94 230 ASP A CA 1
ATOM 1643 C C . ASP A 1 230 ? -10.724 1.091 25.663 1.00 83.94 230 ASP A C 1
ATOM 1645 O O . ASP A 1 230 ? -10.448 2.283 25.530 1.00 83.94 230 ASP A O 1
ATOM 1649 N N . PHE A 1 231 ? -9.900 0.132 25.225 1.00 83.25 231 PHE A N 1
ATOM 1650 C CA . PHE A 1 231 ? -8.621 0.407 24.578 1.00 83.25 231 PHE A CA 1
ATOM 1651 C C . PHE A 1 231 ? -8.779 1.023 23.205 1.00 83.25 231 PHE A C 1
ATOM 1653 O O . PHE A 1 231 ? -7.878 1.731 22.780 1.00 83.25 231 PHE A O 1
ATOM 1660 N N . ILE A 1 232 ? -9.867 0.746 22.490 1.00 88.25 232 ILE A N 1
ATOM 1661 C CA . ILE A 1 232 ? -10.057 1.260 21.137 1.00 88.25 232 ILE A CA 1
ATOM 1662 C C . ILE A 1 232 ? -11.132 2.340 21.114 1.00 88.25 232 ILE A C 1
ATOM 1664 O O . ILE A 1 232 ? -12.265 2.144 21.542 1.00 88.25 232 ILE A O 1
ATOM 1668 N N . ASN A 1 233 ? -10.765 3.492 20.561 1.00 90.44 233 ASN A N 1
ATOM 1669 C CA . ASN A 1 233 ? -11.666 4.606 20.311 1.00 90.44 233 ASN A CA 1
ATOM 1670 C C . ASN A 1 233 ? -11.641 4.957 18.820 1.00 90.44 233 ASN A C 1
ATOM 1672 O O . ASN A 1 233 ? -10.568 5.177 18.252 1.00 90.44 233 ASN A O 1
ATOM 1676 N N . VAL A 1 234 ? -12.813 5.040 18.192 1.00 94.25 234 VAL A N 1
ATOM 1677 C CA . VAL A 1 234 ? -12.949 5.455 16.794 1.00 94.25 234 VAL A CA 1
ATOM 1678 C C . VAL A 1 234 ? -13.543 6.857 16.741 1.00 94.25 234 VAL A C 1
ATOM 1680 O O . VAL A 1 234 ? -14.613 7.105 17.288 1.00 94.25 234 VAL A O 1
ATOM 1683 N N . LYS A 1 235 ? -12.862 7.777 16.053 1.00 94.62 235 LYS A N 1
ATOM 1684 C CA . LYS A 1 235 ? -13.326 9.154 15.835 1.00 94.62 235 LYS A CA 1
ATOM 1685 C C . LYS A 1 235 ? -13.521 9.435 14.355 1.00 94.62 235 LYS A C 1
ATOM 1687 O O . LYS A 1 235 ? -12.606 9.192 13.575 1.00 94.62 235 LYS A O 1
ATOM 1692 N N . GLY A 1 236 ? -14.668 10.008 14.004 1.00 94.75 236 GLY A N 1
ATOM 1693 C CA . GLY A 1 236 ? -15.050 10.350 12.633 1.00 94.75 236 GLY A CA 1
ATOM 1694 C C . GLY A 1 236 ? -16.486 9.937 12.330 1.00 94.75 236 GLY A C 1
ATOM 1695 O O . GLY A 1 236 ? -17.180 9.435 13.208 1.00 94.75 236 GLY A O 1
ATOM 1696 N N . GLU A 1 237 ? -16.935 10.128 11.091 1.00 95.94 237 GLU A N 1
ATOM 1697 C CA . GLU A 1 237 ? -18.266 9.663 10.687 1.00 95.94 237 GLU A CA 1
ATOM 1698 C C .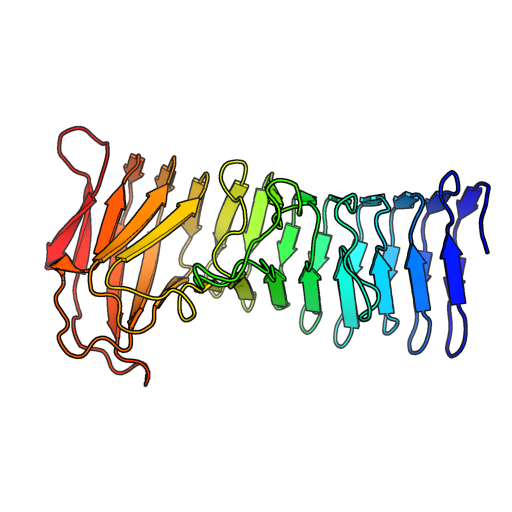 GLU A 1 237 ? -18.253 8.128 10.548 1.00 95.94 237 GLU A C 1
ATOM 1700 O O . GLU A 1 237 ? -17.558 7.593 9.680 1.00 95.94 237 GLU A O 1
ATOM 1705 N N . VAL A 1 238 ? -19.011 7.412 11.386 1.00 94.75 238 VAL A N 1
ATOM 1706 C CA . VAL A 1 238 ? -19.082 5.938 11.380 1.00 94.75 238 VAL A CA 1
ATOM 1707 C C . VAL A 1 238 ? -20.476 5.471 10.964 1.00 94.75 238 VAL A C 1
ATOM 1709 O O . VAL A 1 238 ? -21.473 5.930 11.513 1.00 94.75 238 VAL A O 1
ATOM 1712 N N . THR A 1 239 ? -20.568 4.553 9.996 1.00 94.69 239 THR A N 1
ATOM 1713 C CA . THR A 1 239 ? -21.854 3.983 9.538 1.00 94.69 239 THR A CA 1
ATOM 1714 C C . THR A 1 239 ? -21.730 2.516 9.114 1.00 94.69 239 THR A C 1
ATOM 1716 O O . THR A 1 239 ? -20.709 2.109 8.575 1.00 94.69 239 THR A O 1
ATOM 1719 N N . GLY A 1 240 ? -22.790 1.723 9.274 1.00 93.38 240 GLY A N 1
ATOM 1720 C CA . GLY A 1 240 ? -22.819 0.317 8.847 1.00 93.38 240 GLY A CA 1
ATOM 1721 C C . GLY A 1 240 ? -22.632 -0.680 9.992 1.00 93.38 240 GLY A C 1
ATOM 1722 O O . GLY A 1 240 ? -22.797 -0.317 11.153 1.00 93.38 240 GLY A O 1
ATOM 1723 N N . ASP A 1 241 ? -22.346 -1.935 9.646 1.00 94.19 241 ASP A N 1
ATOM 1724 C CA . ASP A 1 241 ? -22.254 -3.063 10.579 1.00 94.19 241 ASP A CA 1
ATOM 1725 C C . ASP A 1 241 ? -20.799 -3.534 10.710 1.00 94.19 241 ASP A C 1
ATOM 1727 O O . ASP A 1 241 ? -20.283 -4.305 9.898 1.00 94.19 241 ASP A O 1
ATOM 1731 N N . ILE A 1 242 ? -20.098 -2.992 11.707 1.00 95.50 242 ILE A N 1
ATOM 1732 C CA . ILE A 1 242 ? -18.657 -3.191 11.879 1.00 95.50 242 ILE A CA 1
ATOM 1733 C C . ILE A 1 242 ? -18.400 -3.880 13.212 1.00 95.50 242 ILE A C 1
ATOM 1735 O O . ILE A 1 242 ? -18.577 -3.293 14.285 1.00 95.50 242 ILE A O 1
ATOM 1739 N N . HIS A 1 243 ? -17.935 -5.121 13.120 1.00 94.81 243 HIS A N 1
ATOM 1740 C CA . HIS A 1 243 ? -17.560 -5.933 14.267 1.00 94.81 243 HIS A CA 1
ATOM 1741 C C . HIS A 1 243 ? -16.151 -5.580 14.737 1.00 94.81 243 HIS A C 1
ATOM 1743 O O . HIS A 1 243 ? -15.289 -5.201 13.941 1.00 94.81 243 HIS A O 1
ATOM 1749 N N . VAL A 1 244 ? -15.905 -5.729 16.034 1.00 94.19 244 VAL A N 1
ATOM 1750 C CA . VAL A 1 244 ? -14.598 -5.488 16.641 1.00 94.19 244 VAL A CA 1
ATOM 1751 C C . VAL A 1 244 ? -14.170 -6.694 17.464 1.00 94.19 244 VAL A C 1
ATOM 1753 O O . VAL A 1 244 ? -14.928 -7.221 18.279 1.00 94.19 244 VAL A O 1
ATOM 1756 N N . GLU A 1 245 ? -12.929 -7.116 17.253 1.00 92.69 245 GLU A N 1
ATOM 1757 C CA . GLU A 1 245 ? -12.280 -8.195 17.993 1.00 92.69 245 GLU A CA 1
ATOM 1758 C C . GLU A 1 245 ? -10.969 -7.689 18.591 1.00 92.69 245 GLU A C 1
ATOM 1760 O O . GLU A 1 245 ? -10.210 -6.980 17.928 1.00 92.69 245 GLU A O 1
ATOM 1765 N N . ILE A 1 246 ? -10.681 -8.073 19.836 1.00 91.81 246 ILE A N 1
ATOM 1766 C CA . ILE A 1 246 ? -9.400 -7.777 20.487 1.00 91.81 246 ILE A CA 1
ATOM 1767 C C . ILE A 1 246 ? -8.675 -9.090 20.758 1.00 91.81 246 ILE A C 1
ATOM 1769 O O . ILE A 1 246 ? -9.236 -10.010 21.367 1.00 91.81 246 ILE A O 1
ATOM 1773 N N . THR A 1 247 ? -7.425 -9.174 20.313 1.00 91.62 247 THR A N 1
ATOM 1774 C CA . THR A 1 247 ? -6.573 -10.352 20.455 1.00 91.62 247 THR A CA 1
ATOM 1775 C C . THR A 1 247 ? -5.248 -10.007 21.119 1.00 91.62 247 THR A C 1
ATOM 1777 O O . THR A 1 247 ? -4.739 -8.890 20.993 1.00 91.62 247 THR A O 1
ATOM 1780 N N . ASP A 1 248 ? -4.635 -10.998 21.762 1.00 89.50 248 ASP A N 1
ATOM 1781 C CA . ASP A 1 248 ? -3.228 -10.890 22.147 1.00 89.50 248 ASP A CA 1
ATOM 1782 C C . ASP A 1 248 ? -2.289 -10.982 20.927 1.00 89.50 248 ASP A C 1
ATOM 1784 O O . ASP A 1 248 ? -2.715 -11.168 19.780 1.00 89.50 248 ASP A O 1
ATOM 1788 N N . ALA A 1 249 ? -0.982 -10.894 21.179 1.00 85.81 249 ALA A N 1
ATOM 1789 C CA . ALA A 1 249 ? 0.059 -11.024 20.162 1.00 85.81 249 ALA A CA 1
ATOM 1790 C C . ALA A 1 249 ? 0.107 -12.406 19.476 1.00 85.81 249 ALA A C 1
ATOM 1792 O O . ALA A 1 249 ? 0.665 -12.522 18.386 1.00 85.81 249 ALA A O 1
ATOM 1793 N N . SER A 1 250 ? -0.477 -13.446 20.083 1.00 86.94 250 SER A N 1
ATOM 1794 C CA . SER A 1 250 ? -0.622 -14.782 19.489 1.00 86.94 250 SER A CA 1
ATOM 1795 C C . SER A 1 250 ? -1.907 -14.939 18.665 1.00 86.94 250 SER A C 1
ATOM 1797 O O . SER A 1 250 ? -2.152 -16.006 18.103 1.00 86.94 250 SER A O 1
ATOM 1799 N N . ARG A 1 251 ? -2.697 -13.859 18.546 1.00 85.62 251 ARG A N 1
ATOM 1800 C CA . ARG A 1 251 ? -4.021 -13.806 17.908 1.00 85.62 251 ARG A CA 1
ATOM 1801 C C . ARG A 1 251 ? -5.072 -14.653 18.618 1.00 85.62 251 ARG A C 1
ATOM 1803 O O . ARG A 1 251 ? -6.088 -15.005 18.019 1.00 85.62 251 ARG A O 1
ATOM 1810 N N . GLN A 1 252 ? -4.861 -14.961 19.893 1.00 87.06 252 GLN A N 1
ATOM 1811 C CA . GLN A 1 252 ? -5.911 -15.538 20.711 1.00 87.06 252 GLN A CA 1
ATOM 1812 C C . GLN A 1 252 ? -6.918 -14.440 21.054 1.00 87.06 252 GLN A C 1
ATOM 1814 O O . GLN A 1 252 ? -6.548 -13.369 21.535 1.00 87.06 252 GLN A O 1
ATOM 1819 N N . THR A 1 253 ? -8.198 -14.698 20.791 1.00 84.75 253 THR A N 1
ATOM 1820 C CA . THR A 1 253 ? -9.275 -13.756 21.099 1.00 84.75 253 THR A CA 1
ATOM 1821 C C . THR A 1 253 ? -9.435 -13.592 22.605 1.00 84.75 253 THR A C 1
ATOM 1823 O O . THR A 1 253 ? -9.531 -14.576 23.339 1.00 84.75 253 THR A O 1
ATOM 1826 N N . LEU A 1 254 ? -9.495 -12.339 23.049 1.00 82.00 254 LEU A N 1
ATOM 1827 C CA . LEU A 1 254 ? -9.623 -11.969 24.458 1.00 82.00 254 LEU A CA 1
ATOM 1828 C C . LEU A 1 254 ? -10.933 -11.247 24.753 1.00 82.00 254 LEU A C 1
ATOM 1830 O O . LEU A 1 254 ? -11.529 -11.451 25.808 1.00 82.00 254 LEU A O 1
ATOM 1834 N N . CYS A 1 255 ? -11.400 -10.434 23.808 1.00 77.94 255 CYS A N 1
ATOM 1835 C CA . CYS A 1 255 ? -12.732 -9.846 23.828 1.00 77.94 255 CYS A CA 1
ATOM 1836 C C . CYS A 1 255 ? -13.387 -10.129 22.477 1.00 77.94 255 CYS A C 1
ATOM 1838 O O . CYS A 1 255 ? -12.874 -9.707 21.438 1.00 77.94 255 CYS A O 1
ATOM 1840 N N . ASN A 1 256 ? -14.492 -10.875 22.497 1.00 72.62 256 ASN A N 1
ATOM 1841 C CA . ASN A 1 256 ? -15.322 -11.141 21.328 1.00 72.62 256 ASN A CA 1
ATOM 1842 C C . ASN A 1 256 ? -16.691 -10.469 21.468 1.00 72.62 256 ASN A C 1
ATOM 1844 O O . ASN A 1 256 ? -17.084 -10.061 22.559 1.00 72.62 256 ASN A O 1
ATOM 1848 N N . ALA A 1 257 ? -17.407 -10.387 20.344 1.00 73.88 257 ALA A N 1
ATOM 1849 C CA . ALA A 1 257 ? -18.758 -9.838 20.258 1.00 73.88 257 ALA A CA 1
ATOM 1850 C C . ALA A 1 257 ? -18.842 -8.358 20.664 1.00 73.88 257 ALA A C 1
ATOM 1852 O O . ALA A 1 257 ? -19.650 -7.985 21.511 1.00 73.88 257 ALA A O 1
ATOM 1853 N N . LEU A 1 258 ? -18.016 -7.512 20.043 1.00 86.56 258 LEU A N 1
ATOM 1854 C CA . LEU A 1 258 ? -18.193 -6.064 20.080 1.00 86.56 258 LEU A CA 1
ATOM 1855 C C . LEU A 1 258 ? -18.601 -5.561 18.696 1.00 86.56 258 LEU A C 1
ATOM 1857 O O . LEU A 1 258 ? -18.160 -6.096 17.678 1.00 86.56 258 LEU A O 1
ATOM 1861 N N . LYS A 1 259 ? -19.410 -4.508 18.663 1.00 91.44 259 LYS A N 1
ATOM 1862 C CA . LYS A 1 259 ? -19.723 -3.749 17.453 1.00 91.44 259 LYS A CA 1
ATOM 1863 C C . LYS A 1 259 ? -19.516 -2.267 17.696 1.00 91.44 259 LYS A C 1
ATOM 1865 O O . LYS A 1 259 ? -19.704 -1.784 18.816 1.00 91.44 259 LYS A O 1
ATOM 1870 N N . LEU A 1 260 ? -19.140 -1.550 16.644 1.00 91.19 260 LEU A N 1
ATOM 1871 C CA . LEU A 1 260 ? -19.128 -0.094 16.683 1.00 91.19 260 LEU A CA 1
ATOM 1872 C C . LEU A 1 260 ? -20.560 0.425 16.617 1.00 91.19 260 LEU A C 1
ATOM 1874 O O . LEU A 1 260 ? -21.270 0.197 15.639 1.00 91.19 260 LEU A O 1
ATOM 1878 N N . GLN A 1 261 ? -20.959 1.157 17.648 1.00 89.81 261 GLN A N 1
ATOM 1879 C CA . GLN A 1 261 ? -22.193 1.919 17.668 1.00 89.81 261 GLN A CA 1
ATOM 1880 C C . GLN A 1 261 ? -21.845 3.394 17.442 1.00 89.81 261 GLN A C 1
ATOM 1882 O O . GLN A 1 261 ? -21.133 3.962 18.270 1.00 89.81 261 GLN A O 1
ATOM 1887 N N . PRO A 1 262 ? -22.313 4.020 16.347 1.00 89.56 262 PRO A N 1
ATOM 1888 C CA . PRO A 1 262 ? -22.113 5.447 16.128 1.00 89.56 262 PRO A CA 1
ATOM 1889 C C . PRO A 1 262 ? -22.670 6.273 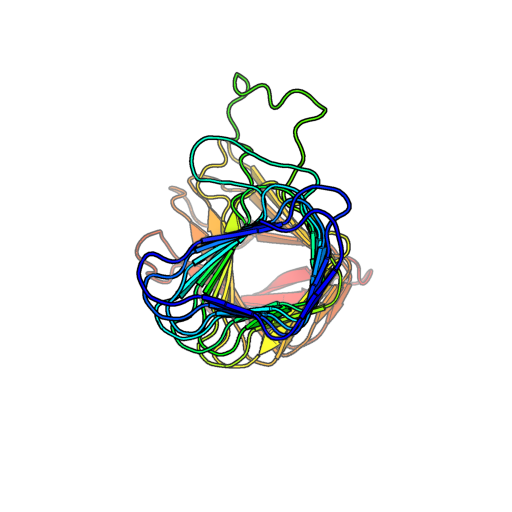17.288 1.00 89.56 262 PRO A C 1
ATOM 1891 O O . PRO A 1 262 ? -23.758 5.975 17.793 1.00 89.56 262 PRO A O 1
ATOM 1894 N N . ASP A 1 263 ? -21.928 7.304 17.681 1.00 87.50 263 ASP A N 1
ATOM 1895 C CA . ASP A 1 263 ? -22.328 8.219 18.750 1.00 87.50 263 ASP A CA 1
ATOM 1896 C C . ASP A 1 263 ? -23.495 9.125 18.299 1.00 87.50 263 ASP A C 1
ATOM 1898 O O . ASP A 1 263 ? -23.725 9.320 17.102 1.00 87.50 263 ASP A O 1
ATOM 1902 N N . GLU A 1 264 ? -24.260 9.688 19.246 1.00 84.69 264 GLU A N 1
ATOM 1903 C CA . GLU A 1 264 ? -25.465 10.490 18.942 1.00 84.69 264 GLU A CA 1
ATOM 1904 C C . GLU A 1 264 ? -25.179 11.733 18.082 1.00 84.69 264 GLU A C 1
ATOM 1906 O O . GLU A 1 264 ? -26.036 12.164 17.309 1.00 84.69 264 GLU A O 1
ATOM 1911 N N . ASP A 1 265 ? -23.982 12.310 18.205 1.00 83.88 265 ASP A N 1
ATOM 1912 C CA . ASP A 1 265 ? -23.542 13.472 17.429 1.00 83.88 265 ASP A CA 1
ATOM 1913 C C . ASP A 1 265 ? -23.027 13.108 16.023 1.00 83.88 265 ASP A C 1
ATOM 1915 O O . ASP A 1 265 ? -22.740 13.997 15.217 1.00 83.88 265 ASP A O 1
ATOM 1919 N N . GLY A 1 266 ? -22.938 11.810 15.713 1.00 77.44 266 GLY A N 1
ATOM 1920 C CA . GLY A 1 266 ? -22.445 11.275 14.448 1.00 77.44 266 GLY A CA 1
ATOM 1921 C C . GLY A 1 266 ? -20.931 11.393 14.251 1.00 77.44 266 GLY A C 1
ATOM 1922 O O . GLY A 1 266 ? -20.455 11.097 13.153 1.00 77.44 266 GLY A O 1
ATOM 1923 N N . ILE A 1 267 ? -20.172 11.819 15.270 1.00 84.50 267 ILE A N 1
ATOM 1924 C CA . ILE A 1 267 ? -18.719 12.024 15.210 1.00 84.50 267 ILE A CA 1
ATOM 1925 C C . ILE A 1 267 ? -18.036 11.156 16.270 1.00 84.50 267 ILE A C 1
ATOM 1927 O O . ILE A 1 267 ? -17.528 11.620 17.288 1.00 84.50 267 ILE A O 1
ATOM 1931 N N . GLY A 1 268 ? -17.952 9.868 15.962 1.00 86.25 268 GLY A N 1
ATOM 1932 C CA . GLY A 1 268 ? -17.365 8.858 16.826 1.00 86.25 268 GLY A CA 1
ATOM 1933 C C . GLY A 1 268 ? -18.155 7.563 16.797 1.00 86.25 268 GLY A C 1
ATOM 1934 O O . GLY A 1 268 ? -19.239 7.473 16.212 1.00 86.25 268 GLY A O 1
ATOM 1935 N N . ALA A 1 269 ? -17.573 6.538 17.402 1.00 87.69 269 ALA A N 1
ATOM 1936 C CA . ALA A 1 269 ? -18.297 5.335 17.747 1.00 87.69 269 ALA A CA 1
ATOM 1937 C C . ALA A 1 269 ? -17.741 4.736 19.035 1.00 87.69 269 ALA A C 1
ATOM 1939 O O . ALA A 1 269 ? -16.525 4.651 19.238 1.00 87.69 269 ALA A O 1
ATOM 1940 N N . THR A 1 270 ? -18.655 4.249 19.862 1.00 85.94 270 THR A N 1
ATOM 1941 C CA . THR A 1 270 ? -18.353 3.487 21.069 1.00 85.94 270 THR A CA 1
ATOM 1942 C C . THR A 1 270 ? -18.545 1.999 20.819 1.00 85.94 270 THR A C 1
ATOM 1944 O O . THR A 1 270 ? -19.333 1.575 19.970 1.00 85.94 270 THR A O 1
ATOM 1947 N N . LEU A 1 271 ? -17.801 1.178 21.555 1.00 87.81 271 LEU A N 1
ATOM 1948 C CA . LEU A 1 271 ? -17.985 -0.265 21.508 1.00 87.81 271 LEU A CA 1
ATOM 1949 C C . LEU A 1 271 ? -19.199 -0.664 22.340 1.00 87.81 271 LEU A C 1
ATOM 1951 O O . LEU A 1 271 ? -19.320 -0.297 23.507 1.00 87.81 271 LEU A O 1
ATOM 1955 N N . GLN A 1 272 ? -20.074 -1.456 21.737 1.00 84.38 272 GLN A N 1
ATOM 1956 C CA . GLN A 1 272 ? -21.208 -2.091 22.399 1.00 84.38 272 GLN A CA 1
ATOM 1957 C C . GLN A 1 272 ? -21.082 -3.610 22.257 1.00 84.38 272 GLN A C 1
ATOM 1959 O O . GLN A 1 272 ? -20.521 -4.070 21.259 1.00 84.38 272 GLN A O 1
ATOM 1964 N N . PRO A 1 273 ? -21.626 -4.405 23.193 1.00 81.50 273 PRO A N 1
ATOM 1965 C CA . PRO A 1 273 ? -21.845 -5.826 22.953 1.00 81.50 273 PRO A CA 1
ATOM 1966 C C . PRO A 1 273 ? -22.624 -6.036 21.641 1.00 81.50 273 PRO A C 1
ATOM 1968 O O . PRO A 1 273 ? -23.612 -5.336 21.386 1.00 81.50 273 PRO A O 1
ATOM 1971 N N . ALA A 1 274 ? -22.138 -6.947 20.797 1.00 76.75 274 ALA A N 1
ATOM 1972 C CA . ALA A 1 274 ? -22.698 -7.245 19.479 1.00 76.75 274 ALA A CA 1
ATOM 1973 C C . ALA A 1 274 ? -24.068 -7.923 19.582 1.00 76.75 274 ALA A C 1
ATOM 1975 O O . ALA A 1 274 ? -24.188 -8.922 20.328 1.00 76.75 274 ALA A O 1
#

pLDDT: mean 91.22, std 12.43, range [39.94, 98.94]

Organism: Escherichia coli (NCBI:txid562)

Sequence (274 aa):
MVNGTTSAVVVDEGGELLVYPGGEASNCEINQGGVFMLAGKANDTLLAGGTMNNLGGEDSDTIVENGVIYRLGTDGLQLYSSGKTQNLSVNVGGRAEVHAGTLENAVIQGGTVILLSPTSADENFVVEEDRAPVELTGSVALLDGASMIIGYGADLQQSTITVQQGGVLILDGSTVKGDSVTFSVGNINLNGGKLWLITGAATHVQLKVKRLRGEGAICLQTSAKEISPDFINVKGEVTGDIHVEITDASRQTLCNALKLQPDEDGIGATLQPA